Protein AF-A0A3E3DB79-F1 (afdb_monomer_lite)

Secondary structure (DSSP, 8-state):
--HHHHHHHHHH-TT--SEEEHHHHHHHH-EEEPTTPPPEEEEEE--EEEEEEEE-B-TTT-PBPBPTTSPBPEEEEEEEE--EEEEEEEEGGGEEESPPPPS------PPTTHHHHHHHHHHH-SS-EEEE---TT--EEEETTTTEEEEETT--HHHHHHHHHHHHHHHHHT-S-----S-GGG-EEEEETTEEEEEESSPPPGGGPPTT-EEEEEEEPSS-TTSEEEEES--SSSEEEEEEESS-----TTSEEE--SSSSEE-

pLDDT: mean 76.78, std 12.36, range [36.59, 91.75]

Radius of gyration: 25.89 Å; chains: 1; bounding box: 63×55×73 Å

Foldseek 3Di:
DPPQQVVQQCVVPVPFDAKDAQVCCCPPVVKHFDPPDDFRKGKDKDWDKDWDWDFDADPPPRHFDADPVRHTDTDTDIDTHTDIDIDTMDGPVRIDDDDGDDPDPQPADDDDPLVVLVVVLCVLAPAHEAEDADDPVDQWEADDVRGYIYGYPPGHSVSVSVSSVVRSVVSVVSPPDDQDDPPCVQWDWKAFQNFIKTKGQDDDDPVPGPPQKAKWWFAADPVGLLHGFKIFSDDDPSTNIMIIGSHDDPDDPVRIDTDDPVHGMGD

Sequence (267 aa):
YSVNNTMLIYMQKPDATLVAGYNKWKDQFERHVKKGEHGITIIAPTPYKKKIEEQKLDPDTKAPILDKDGKIVTEEKEIEIPMFRPVKVFDVSQTDGKPLPELASSLSGTVENYDVFMEALRRSSPVPITIEAMPDDTDGYFYIDNPRISVRFGMSEVQTVSASVHEIAHSKLHNRKKIQIANDEQYQEIELFEKPGLFSNGRIVRDNLPEGVYCYDLRGSDDDPGEPVSVEEKVQVNHAGSVLLTEPLELPETGYLMLTEEEGLNF

Structure (mmCIF, N/CA/C/O backbone):
data_AF-A0A3E3DB79-F1
#
_entry.id   AF-A0A3E3DB79-F1
#
loop_
_atom_site.group_PDB
_atom_site.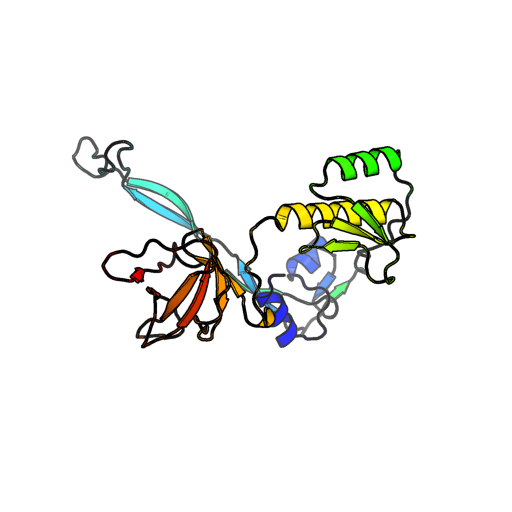id
_atom_site.type_symbol
_atom_site.label_atom_id
_atom_site.label_alt_id
_atom_site.label_comp_id
_atom_site.label_asym_id
_atom_site.label_entity_id
_atom_site.label_seq_id
_atom_site.pdbx_PDB_ins_code
_atom_site.Cartn_x
_atom_site.Cartn_y
_atom_site.Cartn_z
_atom_site.occupancy
_atom_site.B_iso_or_equiv
_atom_site.auth_seq_id
_atom_site.auth_comp_id
_atom_site.auth_asym_id
_atom_site.auth_atom_id
_atom_site.pdbx_PDB_model_num
ATOM 1 N N . TYR A 1 1 ? 3.586 5.291 -2.338 1.00 66.31 1 TYR A N 1
ATOM 2 C CA . TYR A 1 1 ? 2.487 6.051 -1.703 1.00 66.31 1 TYR A CA 1
ATOM 3 C C . TYR A 1 1 ? 1.254 5.157 -1.655 1.00 66.31 1 TYR A C 1
ATOM 5 O O . TYR A 1 1 ? 1.205 4.219 -2.439 1.00 66.31 1 TYR A O 1
ATOM 13 N N . SER A 1 2 ? 0.305 5.384 -0.738 1.00 71.06 2 SER A N 1
ATOM 14 C CA . SER A 1 2 ? -0.990 4.678 -0.759 1.00 71.06 2 SER A CA 1
ATOM 15 C C . SER A 1 2 ? -1.758 4.990 -2.049 1.00 71.06 2 SER A C 1
ATOM 17 O O . SER A 1 2 ? -1.538 6.053 -2.628 1.00 71.06 2 SER A O 1
ATOM 19 N N . VAL A 1 3 ? -2.667 4.108 -2.481 1.00 68.69 3 VAL A N 1
ATOM 20 C CA . VAL A 1 3 ? -3.461 4.276 -3.719 1.00 68.69 3 VAL A CA 1
ATOM 21 C C . VAL A 1 3 ? -4.176 5.631 -3.744 1.00 68.69 3 VAL A C 1
ATOM 23 O O . VAL A 1 3 ? -4.045 6.378 -4.712 1.00 68.69 3 VAL A O 1
ATOM 26 N N . ASN A 1 4 ? -4.811 6.014 -2.632 1.00 63.12 4 ASN A N 1
ATOM 27 C CA . ASN A 1 4 ? -5.483 7.310 -2.502 1.00 63.12 4 ASN A CA 1
ATOM 28 C C . ASN A 1 4 ? -4.515 8.487 -2.676 1.00 63.12 4 ASN A C 1
ATOM 30 O O . ASN A 1 4 ? -4.834 9.453 -3.362 1.00 63.12 4 ASN A O 1
ATOM 34 N N . ASN A 1 5 ? -3.307 8.406 -2.110 1.00 76.69 5 ASN A N 1
ATOM 35 C CA . ASN A 1 5 ? -2.302 9.451 -2.300 1.00 76.69 5 ASN A CA 1
ATOM 36 C C . ASN A 1 5 ? -1.747 9.468 -3.726 1.00 76.69 5 ASN A C 1
ATOM 38 O O . ASN A 1 5 ? -1.495 10.548 -4.249 1.00 76.69 5 ASN A O 1
ATOM 42 N N . THR A 1 6 ? -1.587 8.314 -4.373 1.00 77.44 6 THR A N 1
ATOM 43 C CA . THR A 1 6 ? -1.180 8.235 -5.783 1.00 77.44 6 THR A CA 1
ATOM 44 C C . THR A 1 6 ? -2.212 8.913 -6.684 1.00 77.44 6 THR A C 1
ATOM 46 O O . THR A 1 6 ? -1.841 9.744 -7.510 1.00 77.44 6 THR A O 1
ATOM 49 N N . MET A 1 7 ? -3.505 8.649 -6.470 1.00 72.75 7 MET A N 1
ATOM 50 C CA . MET A 1 7 ? -4.589 9.298 -7.212 1.00 72.75 7 MET A CA 1
ATOM 51 C C . MET A 1 7 ? -4.653 10.807 -6.935 1.00 72.75 7 MET A C 1
ATOM 53 O O . MET A 1 7 ? -4.721 11.605 -7.868 1.00 72.75 7 MET A O 1
ATOM 57 N N . LEU A 1 8 ? -4.548 11.226 -5.667 1.00 77.12 8 LEU A N 1
ATOM 58 C CA . LEU A 1 8 ? -4.515 12.646 -5.288 1.00 77.12 8 LEU A CA 1
ATOM 59 C C . LEU A 1 8 ? -3.335 13.393 -5.920 1.00 77.12 8 LEU A C 1
ATOM 61 O O . LEU A 1 8 ? -3.494 14.542 -6.339 1.00 77.12 8 LEU A O 1
ATOM 65 N N . ILE A 1 9 ? -2.162 12.760 -5.991 1.00 84.75 9 ILE A N 1
ATOM 66 C CA . ILE A 1 9 ? -0.986 13.314 -6.666 1.00 84.75 9 ILE A CA 1
ATOM 67 C C . ILE A 1 9 ? -1.267 13.446 -8.162 1.00 84.75 9 ILE A C 1
ATOM 69 O O . ILE A 1 9 ? -1.096 14.535 -8.706 1.00 84.75 9 ILE A O 1
ATOM 73 N N . TYR A 1 10 ? -1.756 12.382 -8.801 1.00 78.25 10 TYR A N 1
ATOM 74 C CA . TYR A 1 10 ? -2.047 12.362 -10.233 1.00 78.25 10 TYR A CA 1
ATOM 75 C C . TYR A 1 10 ? -3.063 13.438 -10.640 1.00 78.25 10 TYR A C 1
ATOM 77 O O . TYR A 1 10 ? -2.843 14.156 -11.610 1.00 78.25 10 TYR A O 1
ATOM 85 N N . MET A 1 11 ? -4.132 13.628 -9.860 1.00 77.38 11 MET A N 1
ATOM 86 C CA . MET A 1 11 ? -5.151 14.656 -10.119 1.00 77.38 11 MET A CA 1
ATOM 87 C C . MET A 1 11 ? -4.616 16.093 -10.029 1.00 77.38 11 MET A C 1
ATOM 89 O O . MET A 1 11 ? -5.146 16.984 -10.688 1.00 77.38 11 MET A O 1
ATOM 93 N N . GLN A 1 12 ? -3.599 16.341 -9.200 1.00 88.62 12 GLN A N 1
ATOM 94 C CA . GLN A 1 12 ? -3.009 17.674 -9.015 1.00 88.62 12 GLN A CA 1
ATOM 95 C C . GLN A 1 12 ? -1.816 17.927 -9.946 1.00 88.62 12 GLN A C 1
ATOM 97 O O . GLN A 1 12 ? -1.592 19.066 -10.353 1.00 88.62 12 GLN A O 1
ATOM 102 N N . LYS A 1 13 ? -1.039 16.884 -10.259 1.00 83.00 13 LYS A N 1
ATOM 103 C CA . LYS A 1 13 ? 0.160 16.937 -11.102 1.00 83.00 13 LYS A CA 1
ATOM 104 C C . LYS A 1 13 ? 0.349 15.588 -11.824 1.00 83.00 13 LYS A C 1
ATOM 106 O O . LYS A 1 13 ? 1.068 14.724 -11.318 1.00 83.00 13 LYS A O 1
ATOM 111 N N . PRO A 1 14 ? -0.277 15.396 -13.001 1.00 83.69 14 PRO A N 1
ATOM 112 C CA . PRO A 1 14 ? -0.242 14.126 -13.739 1.00 83.69 14 PRO A CA 1
ATOM 113 C C . PRO A 1 14 ? 1.162 13.686 -14.177 1.00 83.69 14 PRO A C 1
ATOM 115 O O . PRO A 1 14 ? 1.402 12.506 -14.403 1.00 83.69 14 PRO A O 1
ATOM 118 N N . ASP A 1 15 ? 2.087 14.637 -14.301 1.00 81.94 15 ASP A N 1
ATOM 119 C CA . ASP A 1 15 ? 3.490 14.454 -14.682 1.00 81.94 15 ASP A CA 1
ATOM 120 C C . ASP A 1 15 ? 4.425 14.264 -13.470 1.00 81.94 15 ASP A C 1
ATOM 122 O O . ASP A 1 15 ? 5.647 14.340 -13.606 1.00 81.94 15 ASP A O 1
ATOM 126 N N . ALA A 1 16 ? 3.888 14.091 -12.258 1.00 83.88 16 ALA A N 1
ATOM 127 C CA . ALA A 1 16 ? 4.697 13.802 -11.077 1.00 83.88 16 ALA A CA 1
ATOM 128 C C . ALA A 1 16 ? 5.366 12.421 -11.187 1.00 83.88 16 ALA A C 1
ATOM 130 O O . ALA A 1 16 ? 4.728 11.432 -11.540 1.00 83.88 16 ALA A O 1
ATOM 131 N N . THR A 1 17 ? 6.650 12.351 -10.841 1.00 81.31 17 THR A N 1
ATOM 132 C CA . THR A 1 17 ? 7.464 11.126 -10.924 1.00 81.31 17 THR A CA 1
ATOM 133 C C . THR A 1 17 ? 8.037 10.745 -9.566 1.00 81.31 17 THR A C 1
ATOM 135 O O . THR A 1 17 ? 7.901 9.605 -9.127 1.00 81.31 17 THR A O 1
ATOM 138 N N . LEU A 1 18 ? 8.637 11.702 -8.858 1.00 84.38 18 LEU A N 1
ATOM 139 C CA . LEU A 1 18 ? 9.260 11.492 -7.556 1.00 84.38 18 LEU A CA 1
ATOM 140 C C . LEU A 1 18 ? 8.821 12.606 -6.626 1.00 84.38 18 LEU A C 1
ATOM 142 O O . LEU A 1 18 ? 9.168 13.764 -6.825 1.00 84.38 18 LEU A O 1
ATOM 146 N N . VAL A 1 19 ? 8.082 12.246 -5.584 1.00 86.69 19 VAL A N 1
ATOM 147 C CA . VAL A 1 19 ? 7.446 13.210 -4.689 1.00 86.69 19 VAL A CA 1
ATOM 148 C C . VAL A 1 19 ? 8.017 13.070 -3.282 1.00 86.69 19 VAL A C 1
ATOM 150 O O . VAL A 1 19 ? 8.196 11.961 -2.778 1.00 86.69 19 VAL A O 1
ATOM 153 N N . ALA A 1 20 ? 8.311 14.198 -2.635 1.00 86.19 20 ALA A N 1
ATOM 154 C CA . ALA A 1 20 ? 8.756 14.237 -1.245 1.00 86.19 20 ALA A CA 1
ATOM 155 C C . ALA A 1 20 ? 8.354 15.544 -0.539 1.00 86.19 20 ALA A C 1
ATOM 157 O O . ALA A 1 20 ? 8.013 16.548 -1.165 1.00 86.19 20 ALA A O 1
ATOM 158 N N . GLY A 1 21 ? 8.378 15.532 0.797 1.00 87.12 21 GLY A N 1
ATOM 159 C CA . GLY A 1 21 ? 8.143 16.730 1.608 1.00 87.12 21 GLY A CA 1
ATOM 160 C C . GLY A 1 21 ? 9.283 17.747 1.490 1.00 87.12 21 GLY A C 1
ATOM 161 O O . GLY A 1 21 ? 10.425 17.381 1.220 1.00 87.12 21 GLY A O 1
ATOM 162 N N . TYR A 1 22 ? 8.985 19.022 1.752 1.00 87.38 22 TYR A N 1
ATOM 163 C CA . TYR A 1 22 ? 9.941 20.132 1.616 1.00 87.38 22 TYR A CA 1
ATOM 164 C C . TYR A 1 22 ? 11.263 19.896 2.366 1.00 87.38 22 TYR A C 1
ATOM 166 O O . TYR A 1 22 ? 12.341 19.983 1.782 1.00 87.38 22 TYR A O 1
ATOM 174 N N . ASN A 1 23 ? 11.178 19.545 3.654 1.00 86.06 23 ASN A N 1
ATOM 175 C CA . ASN A 1 23 ? 12.362 19.283 4.475 1.00 86.06 23 ASN A CA 1
ATOM 176 C C . ASN A 1 23 ? 13.130 18.059 3.974 1.00 86.06 23 ASN A C 1
ATOM 178 O O . ASN A 1 23 ? 14.349 18.061 3.980 1.00 86.06 23 ASN A O 1
ATOM 182 N N . LYS A 1 24 ? 12.439 17.041 3.449 1.00 86.50 24 LYS A N 1
ATOM 183 C CA . LYS A 1 24 ? 13.097 15.852 2.899 1.00 86.50 24 LYS A CA 1
ATOM 184 C C . LYS A 1 24 ? 13.939 16.201 1.668 1.00 86.50 24 LYS A C 1
ATOM 186 O O . LYS A 1 24 ? 15.078 15.754 1.577 1.00 86.50 24 LYS A O 1
ATOM 191 N N . TRP A 1 25 ? 13.422 17.046 0.769 1.00 89.31 25 TRP A N 1
ATOM 192 C CA . TRP A 1 25 ? 14.198 17.563 -0.363 1.00 89.31 25 TRP A CA 1
ATOM 193 C C . TRP A 1 25 ? 15.455 18.304 0.089 1.00 89.31 25 TRP A C 1
ATOM 195 O O . TRP A 1 25 ? 16.538 18.041 -0.433 1.00 89.31 25 TRP A O 1
ATOM 205 N N . LYS A 1 26 ? 15.320 19.166 1.100 1.00 87.00 26 LYS A N 1
ATOM 206 C CA . LYS A 1 26 ? 16.422 19.972 1.629 1.00 87.00 26 LYS A CA 1
ATOM 207 C C . LYS A 1 26 ? 17.468 19.140 2.372 1.00 87.00 26 LYS A C 1
ATOM 209 O O . LYS A 1 26 ? 18.653 19.259 2.081 1.00 87.00 26 LYS A O 1
ATOM 214 N N . ASP A 1 27 ? 17.027 18.322 3.320 1.00 87.94 27 ASP A N 1
ATOM 215 C CA . ASP A 1 27 ? 17.887 17.691 4.321 1.00 87.94 27 ASP A CA 1
ATOM 216 C C . ASP A 1 27 ? 18.506 16.381 3.818 1.00 87.94 27 ASP A C 1
ATOM 218 O O . ASP A 1 27 ? 19.628 16.058 4.194 1.00 87.94 27 ASP A O 1
ATOM 222 N N . GLN A 1 28 ? 17.797 15.621 2.971 1.00 83.25 28 GLN A N 1
ATOM 223 C CA . GLN A 1 28 ? 18.267 14.310 2.493 1.00 83.25 28 GLN A CA 1
ATOM 224 C C . GLN A 1 28 ? 18.83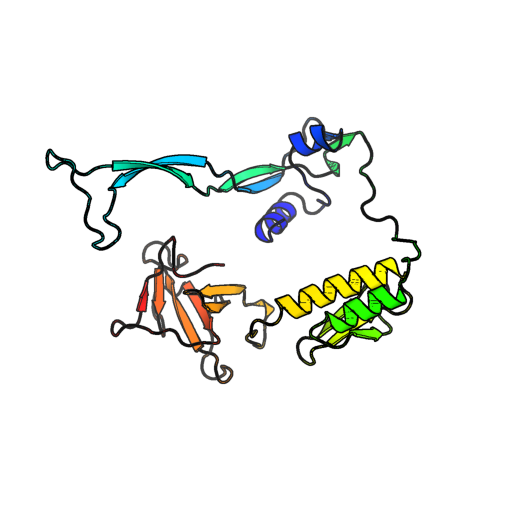5 14.344 1.076 1.00 83.25 28 GLN A C 1
ATOM 226 O O . GLN A 1 28 ? 19.733 13.568 0.765 1.00 83.25 28 GLN A O 1
ATOM 231 N N . PHE A 1 29 ? 18.310 15.214 0.212 1.00 83.38 29 PHE A N 1
ATOM 232 C CA . PHE A 1 29 ? 18.688 15.243 -1.203 1.00 83.38 29 PHE A CA 1
ATOM 233 C C . PHE A 1 29 ? 19.467 16.500 -1.595 1.00 83.38 29 PHE A C 1
ATOM 235 O O . PHE A 1 29 ? 19.878 16.617 -2.746 1.00 83.38 29 PHE A O 1
ATOM 242 N N . GLU A 1 30 ? 19.679 17.437 -0.662 1.00 87.00 30 GLU A N 1
ATOM 243 C CA . GLU A 1 30 ? 20.330 18.729 -0.920 1.00 87.00 30 GLU A CA 1
ATOM 244 C C . GLU A 1 30 ? 19.699 19.481 -2.113 1.00 87.00 30 GLU A C 1
ATOM 246 O O . GLU A 1 30 ? 20.375 20.144 -2.907 1.00 87.00 30 GLU A O 1
ATOM 251 N N . ARG A 1 31 ? 18.374 19.359 -2.254 1.00 89.75 31 ARG A N 1
ATOM 252 C CA . ARG A 1 31 ? 17.559 20.045 -3.262 1.00 89.75 31 ARG A CA 1
ATOM 253 C C . ARG A 1 31 ? 16.629 21.043 -2.588 1.00 89.75 31 ARG A C 1
ATOM 255 O O . ARG A 1 31 ? 16.168 20.843 -1.469 1.00 89.75 31 ARG A O 1
ATOM 262 N N . HIS A 1 32 ? 16.320 22.126 -3.278 1.00 90.50 32 HIS A N 1
ATOM 263 C CA . HIS A 1 32 ? 15.395 23.147 -2.805 1.00 90.50 32 HIS A CA 1
ATOM 264 C C . HIS A 1 32 ? 14.218 23.266 -3.765 1.00 90.50 32 HIS A C 1
ATOM 266 O O . HIS A 1 32 ? 14.377 23.172 -4.979 1.00 90.50 32 HIS A O 1
ATOM 272 N N . VAL A 1 33 ? 13.021 23.468 -3.220 1.00 90.06 33 VAL A N 1
ATOM 273 C CA . VAL A 1 33 ? 11.835 23.743 -4.036 1.00 90.06 33 VAL A CA 1
ATOM 274 C C . VAL A 1 33 ? 11.988 25.126 -4.669 1.00 90.06 33 VAL A C 1
ATOM 276 O O . VAL A 1 33 ? 12.364 26.087 -3.990 1.00 90.06 33 VAL A O 1
ATOM 279 N N . LYS A 1 34 ? 11.710 25.234 -5.970 1.00 90.62 34 LYS A N 1
ATOM 280 C CA . LYS A 1 34 ? 11.807 26.495 -6.711 1.00 90.62 34 LYS A CA 1
ATOM 281 C C . LYS A 1 34 ? 10.780 27.500 -6.181 1.00 90.62 34 LYS A C 1
ATOM 283 O O . LYS A 1 34 ? 9.663 27.159 -5.790 1.00 90.62 34 LYS A O 1
ATOM 288 N N . LYS A 1 35 ? 11.158 28.778 -6.161 1.00 87.12 35 LYS A N 1
ATOM 289 C CA . LYS A 1 35 ? 10.284 29.849 -5.670 1.00 87.12 35 LYS A CA 1
ATOM 290 C C . LYS A 1 35 ? 9.069 30.003 -6.594 1.00 87.12 35 LYS A C 1
ATOM 292 O O . LYS A 1 35 ? 9.242 30.280 -7.773 1.00 87.12 35 LYS A O 1
ATOM 297 N N . GLY A 1 36 ? 7.864 29.895 -6.033 1.00 86.38 36 GLY A N 1
ATOM 298 C CA . GLY A 1 36 ? 6.598 30.027 -6.768 1.00 86.38 36 GLY A CA 1
ATOM 299 C C . GLY A 1 36 ? 5.916 28.700 -7.115 1.00 86.38 36 GLY A C 1
ATOM 300 O O . GLY A 1 36 ? 4.801 28.722 -7.620 1.00 86.38 36 GLY A O 1
ATOM 301 N N . GLU A 1 37 ? 6.542 27.562 -6.810 1.00 88.06 37 GLU A N 1
ATOM 302 C CA . GLU A 1 37 ? 5.953 26.241 -7.039 1.00 88.06 37 GLU A CA 1
ATOM 303 C C . GLU A 1 37 ? 4.802 25.934 -6.075 1.00 88.06 37 GLU A C 1
ATOM 305 O O . GLU A 1 37 ? 4.872 26.203 -4.870 1.00 88.06 37 GLU A O 1
ATOM 310 N N . HIS A 1 38 ? 3.748 25.313 -6.603 1.00 86.50 38 HIS A N 1
ATOM 311 C CA . HIS A 1 38 ? 2.595 24.891 -5.818 1.00 86.50 38 HIS A CA 1
ATOM 312 C C . HIS A 1 38 ? 2.786 23.465 -5.294 1.00 86.50 38 HIS A C 1
ATOM 314 O O . HIS A 1 38 ? 3.053 22.538 -6.054 1.00 86.50 38 HIS A O 1
ATOM 320 N N . GLY A 1 39 ? 2.633 23.289 -3.980 1.00 87.38 39 GLY A N 1
ATOM 321 C CA . GLY A 1 39 ? 2.722 21.975 -3.347 1.00 87.38 39 GLY A CA 1
ATOM 322 C C . GLY A 1 39 ? 1.484 21.116 -3.612 1.00 87.38 39 GLY A C 1
ATOM 323 O O . GLY A 1 39 ? 0.348 21.590 -3.496 1.00 87.38 39 GLY A O 1
ATOM 324 N N . ILE A 1 40 ? 1.723 19.836 -3.871 1.00 90.19 40 ILE A N 1
ATOM 325 C CA . ILE A 1 40 ? 0.728 18.779 -4.041 1.00 90.19 40 ILE A CA 1
ATOM 326 C C . ILE A 1 40 ? 0.223 18.364 -2.657 1.00 90.19 40 ILE A C 1
ATOM 328 O O . ILE A 1 40 ? 1.016 18.130 -1.742 1.00 90.19 40 ILE A O 1
ATOM 332 N N . THR A 1 41 ? -1.091 18.309 -2.468 1.00 89.75 41 THR A N 1
ATOM 333 C CA . THR A 1 41 ? -1.695 17.872 -1.203 1.00 89.75 41 THR A CA 1
ATOM 334 C C . THR A 1 41 ? -1.786 16.353 -1.158 1.00 89.75 41 THR A C 1
ATOM 336 O O . THR A 1 41 ? -2.374 15.757 -2.057 1.00 89.75 41 THR A O 1
ATOM 339 N N . ILE A 1 42 ? -1.270 15.744 -0.094 1.00 87.81 42 ILE A N 1
ATOM 340 C CA . ILE A 1 42 ? -1.469 14.325 0.231 1.00 87.81 42 ILE A CA 1
ATOM 341 C C . ILE A 1 42 ? -2.024 14.188 1.646 1.00 87.81 42 ILE A C 1
ATOM 343 O O . ILE A 1 42 ? -1.879 15.097 2.462 1.00 87.81 42 ILE A O 1
ATOM 347 N N . ILE A 1 43 ? -2.616 13.044 1.961 1.00 84.00 43 ILE A N 1
ATOM 348 C CA . ILE A 1 43 ? -3.068 12.706 3.310 1.00 84.00 43 ILE A CA 1
ATOM 349 C C . ILE A 1 43 ? -1.943 11.938 4.006 1.00 84.00 43 ILE A C 1
ATOM 351 O O . ILE A 1 43 ? -1.497 10.903 3.507 1.00 84.00 43 ILE A O 1
ATOM 355 N N . ALA A 1 44 ? -1.464 12.438 5.145 1.00 82.62 44 ALA A N 1
ATOM 356 C CA . ALA A 1 44 ? -0.387 11.798 5.897 1.00 82.62 44 ALA A CA 1
ATOM 357 C C . ALA A 1 44 ? -0.762 11.572 7.369 1.00 82.62 44 ALA A C 1
ATOM 359 O O . ALA A 1 44 ? -1.415 12.434 7.972 1.00 82.62 44 ALA A O 1
ATOM 360 N N . PRO A 1 45 ? -0.321 10.448 7.966 1.00 79.50 45 PRO A N 1
ATOM 361 C CA . PRO A 1 45 ? -0.485 10.209 9.389 1.00 79.50 45 PRO A CA 1
ATOM 362 C C . PRO A 1 45 ? 0.360 11.213 10.181 1.00 79.50 45 PRO A C 1
ATOM 364 O O . PRO A 1 45 ? 1.564 11.356 9.984 1.00 79.50 45 PRO A O 1
ATOM 367 N N . THR A 1 46 ? -0.300 11.925 11.080 1.00 81.75 46 THR A N 1
ATOM 368 C CA . THR A 1 46 ? 0.266 12.834 12.080 1.00 81.75 46 THR A CA 1
ATOM 369 C C . THR A 1 46 ? -0.332 12.473 13.442 1.00 81.75 46 THR A C 1
ATOM 371 O O . THR A 1 46 ? -1.140 13.237 13.973 1.00 81.75 46 THR A O 1
ATOM 374 N N . PRO A 1 47 ? 0.013 11.289 13.992 1.00 78.06 47 PRO A N 1
ATOM 375 C CA . PRO A 1 47 ? -0.485 10.870 15.295 1.00 78.06 47 PRO A CA 1
ATOM 376 C C . PRO A 1 47 ? -0.078 11.885 16.365 1.00 78.06 47 PRO A C 1
ATOM 378 O O . PRO A 1 47 ? 0.998 12.489 16.293 1.00 78.06 47 PRO A O 1
ATOM 381 N N . TYR A 1 48 ? -0.946 12.089 17.351 1.00 80.00 48 TYR A N 1
ATOM 382 C CA . TYR A 1 48 ? -0.666 12.972 18.479 1.00 80.00 48 TYR A CA 1
ATOM 383 C C . TYR A 1 48 ? -0.869 12.233 19.797 1.00 80.00 48 TYR A C 1
ATOM 385 O O . TYR A 1 48 ? -1.715 11.348 19.914 1.00 80.00 48 TYR A O 1
ATOM 393 N N . LYS A 1 49 ? -0.074 12.605 20.800 1.00 84.06 49 LYS A N 1
ATOM 394 C CA . LYS A 1 49 ? -0.142 12.005 22.131 1.00 84.06 49 LYS A CA 1
ATOM 395 C C . LYS A 1 49 ? -1.229 12.684 22.951 1.00 84.06 49 LYS A C 1
ATOM 397 O O . LYS A 1 49 ? -1.266 13.916 23.024 1.00 84.06 49 LYS A O 1
ATOM 402 N N . LYS A 1 50 ? -2.098 11.895 23.576 1.00 80.38 50 LYS A N 1
ATOM 403 C CA . LYS A 1 50 ? -3.124 12.373 24.504 1.00 80.38 50 LYS A CA 1
ATOM 404 C C . LYS A 1 50 ? -3.024 11.591 25.805 1.00 80.38 50 LYS A C 1
ATOM 406 O O . LYS A 1 50 ? -2.985 10.366 25.802 1.00 80.38 50 LYS A O 1
ATOM 411 N N . LYS A 1 51 ? -2.995 12.316 26.921 1.00 79.56 51 LYS A N 1
ATOM 412 C CA . LYS A 1 51 ? -3.142 11.727 28.251 1.00 79.56 51 LYS A CA 1
ATOM 413 C C . LYS A 1 51 ? -4.621 11.486 28.521 1.00 79.56 51 LYS A C 1
ATOM 415 O O . LYS A 1 51 ? -5.415 12.418 28.382 1.00 79.56 51 LYS A O 1
ATOM 420 N N . ILE A 1 52 ? -4.976 10.259 28.874 1.00 74.06 52 ILE A N 1
ATOM 421 C CA . ILE A 1 52 ? -6.334 9.881 29.261 1.00 74.06 52 ILE A CA 1
ATOM 422 C C . ILE A 1 52 ? -6.273 9.282 30.659 1.00 74.06 52 ILE A C 1
ATOM 424 O O . ILE A 1 52 ? -5.369 8.511 30.973 1.00 74.06 52 ILE A O 1
ATOM 428 N N . GLU A 1 53 ? -7.222 9.675 31.497 1.00 74.62 53 GLU A N 1
ATOM 429 C CA . GLU A 1 53 ? -7.436 9.067 32.802 1.00 74.62 53 GLU A CA 1
ATOM 430 C C . GLU A 1 53 ? -8.378 7.871 32.622 1.00 74.62 53 GLU A C 1
ATOM 432 O O . GLU A 1 53 ? -9.570 8.052 32.369 1.00 74.62 53 GLU A O 1
ATOM 437 N N . GLU A 1 54 ? -7.851 6.651 32.723 1.00 68.56 54 GLU A N 1
ATOM 438 C CA . GLU A 1 54 ? -8.671 5.434 32.758 1.00 68.56 54 GLU A CA 1
ATOM 439 C C . GLU A 1 54 ? -8.880 4.983 34.202 1.00 68.56 54 GLU A C 1
ATOM 441 O O . GLU A 1 54 ? -7.982 5.065 35.040 1.00 68.56 54 GLU A O 1
ATOM 446 N N . GLN A 1 55 ? -10.080 4.491 34.508 1.00 70.38 55 GLN A N 1
ATOM 447 C CA . GLN A 1 55 ? -10.345 3.869 35.801 1.00 70.38 55 GLN A CA 1
ATOM 448 C C . GLN A 1 55 ? -9.571 2.554 35.870 1.00 70.38 55 GLN A C 1
ATOM 450 O O . GLN A 1 55 ? -9.714 1.700 34.995 1.00 70.38 55 GLN A O 1
ATOM 455 N N . LYS A 1 56 ? -8.757 2.373 36.909 1.00 63.66 56 LYS A N 1
ATOM 456 C CA . LYS A 1 56 ? -8.009 1.134 37.112 1.00 63.66 56 LYS A CA 1
ATOM 457 C C . LYS A 1 56 ? -9.012 0.020 37.414 1.00 63.66 56 LYS A C 1
ATOM 459 O O . LYS A 1 56 ? -9.652 0.047 38.462 1.00 63.66 56 LYS A O 1
ATOM 464 N N . LEU A 1 57 ? -9.191 -0.922 36.492 1.00 62.22 57 LEU A N 1
ATOM 465 C CA . LEU A 1 57 ? -10.078 -2.073 36.678 1.00 62.22 57 LEU A CA 1
ATOM 466 C C . LEU A 1 57 ? -9.299 -3.248 37.279 1.00 62.22 57 LEU A C 1
ATOM 468 O O . LEU A 1 57 ? -8.136 -3.474 36.944 1.00 62.22 57 LEU A O 1
ATOM 472 N N . ASP A 1 58 ? -9.944 -3.995 38.168 1.00 60.97 58 ASP A N 1
ATOM 473 C CA . ASP A 1 58 ? -9.399 -5.224 38.738 1.00 60.97 58 ASP A CA 1
ATOM 474 C C . ASP A 1 58 ? -9.283 -6.308 37.638 1.00 60.97 58 ASP A C 1
ATOM 476 O O . ASP A 1 58 ? -10.274 -6.549 36.933 1.00 60.97 58 ASP A O 1
ATOM 480 N N . PRO A 1 59 ? -8.109 -6.952 37.460 1.00 58.44 59 PRO A N 1
ATOM 481 C CA . PRO A 1 59 ? -7.862 -7.919 36.386 1.00 58.44 59 PRO A CA 1
ATOM 482 C C . PRO A 1 59 ? -8.844 -9.094 36.343 1.00 58.44 59 PRO A C 1
ATOM 484 O O . PRO A 1 59 ? -9.116 -9.610 35.260 1.00 58.44 59 PRO A O 1
ATOM 487 N N . ASP A 1 60 ? -9.385 -9.505 37.493 1.00 56.72 60 ASP A N 1
ATOM 488 C CA . ASP A 1 60 ? -10.229 -10.699 37.602 1.00 56.72 60 ASP A CA 1
ATOM 489 C C . ASP A 1 60 ? -11.727 -10.378 37.531 1.00 56.72 60 ASP A C 1
ATOM 491 O O . ASP A 1 60 ? -12.529 -11.200 37.087 1.00 56.72 60 ASP A O 1
ATOM 495 N N . THR A 1 61 ? -12.132 -9.179 37.956 1.00 62.56 61 THR A N 1
ATOM 496 C CA . THR A 1 61 ? -13.558 -8.828 38.106 1.00 62.56 61 THR A CA 1
ATOM 497 C C . THR A 1 61 ? -14.026 -7.706 37.187 1.00 62.56 61 THR A C 1
ATOM 499 O O . THR A 1 61 ? -15.230 -7.459 37.108 1.00 62.56 61 THR A O 1
ATOM 502 N N . LYS A 1 62 ? -13.105 -7.027 36.483 1.00 57.91 62 LYS A N 1
ATOM 503 C CA . LYS A 1 62 ? -13.372 -5.824 35.670 1.00 57.91 62 LYS A CA 1
ATOM 504 C C . LYS A 1 62 ? -14.112 -4.717 36.441 1.00 57.91 62 LYS A C 1
ATOM 506 O O . LYS A 1 62 ? -14.712 -3.837 35.829 1.00 57.91 62 LYS A O 1
ATOM 511 N N . ALA A 1 63 ? -14.086 -4.750 37.774 1.00 61.38 63 ALA A N 1
ATOM 512 C CA . ALA A 1 63 ? -14.683 -3.729 38.623 1.00 61.38 63 ALA A CA 1
ATOM 513 C C . ALA A 1 63 ? -13.672 -2.592 38.871 1.00 61.38 63 ALA A C 1
ATOM 515 O O . ALA A 1 63 ? -12.473 -2.867 38.959 1.00 61.38 63 ALA A O 1
ATOM 516 N N . PRO A 1 64 ? -14.111 -1.326 39.003 1.00 64.75 64 PRO A N 1
ATOM 517 C CA . PRO A 1 64 ? -13.221 -0.218 39.340 1.00 64.75 64 PRO A CA 1
ATOM 518 C C . PRO A 1 64 ? -12.547 -0.453 40.695 1.00 64.75 64 PRO A C 1
ATOM 520 O O . PRO A 1 64 ? -13.227 -0.663 41.702 1.00 64.75 64 PRO A O 1
ATOM 523 N N . ILE A 1 65 ? -11.216 -0.401 40.733 1.00 63.12 65 ILE A N 1
ATOM 524 C CA . ILE A 1 65 ? -10.445 -0.475 41.973 1.00 63.12 65 ILE A CA 1
ATOM 525 C C . ILE A 1 65 ? -10.689 0.820 42.749 1.00 63.12 65 ILE A C 1
ATOM 527 O O . ILE A 1 65 ? -10.413 1.927 42.277 1.00 63.12 65 ILE A O 1
ATOM 531 N N . LEU A 1 66 ? -11.233 0.667 43.952 1.00 65.69 66 LEU A N 1
ATOM 532 C CA . LEU A 1 66 ? -11.485 1.755 44.889 1.00 65.69 66 LEU A CA 1
ATOM 533 C C . LEU A 1 66 ? -10.263 1.926 45.804 1.00 65.69 66 LEU A C 1
ATOM 535 O O . LEU A 1 66 ? -9.736 0.946 46.331 1.00 65.69 66 LEU A O 1
ATOM 539 N N . ASP A 1 67 ? -9.821 3.165 46.012 1.00 63.50 67 ASP A N 1
ATOM 540 C CA . ASP A 1 67 ? -8.830 3.509 47.039 1.00 63.50 67 ASP A CA 1
ATOM 541 C C . ASP A 1 67 ? -9.435 3.326 48.448 1.00 63.50 67 ASP A C 1
ATOM 543 O O . ASP A 1 67 ? -10.645 3.151 48.613 1.00 63.50 67 ASP A O 1
ATOM 547 N N . LYS A 1 68 ? -8.610 3.418 49.493 1.00 59.19 68 LYS A N 1
ATOM 548 C CA . LYS A 1 68 ? -8.982 3.284 50.913 1.00 59.19 68 LYS A CA 1
ATOM 549 C C . LYS A 1 68 ? -10.099 4.235 51.367 1.00 59.19 68 LYS A C 1
ATOM 551 O O . LYS A 1 68 ? -10.749 3.953 52.368 1.00 59.19 68 LYS A O 1
ATOM 556 N N . ASP A 1 69 ? -10.344 5.308 50.618 1.00 62.19 69 ASP A N 1
ATOM 557 C CA . ASP A 1 69 ? -11.410 6.293 50.838 1.00 62.19 69 ASP A CA 1
ATOM 558 C C . ASP A 1 69 ? -12.660 6.074 49.954 1.00 62.19 69 ASP A C 1
ATOM 560 O O . ASP A 1 69 ? -13.550 6.925 49.906 1.00 62.19 69 ASP A O 1
ATOM 564 N N . GLY A 1 70 ? -12.752 4.954 49.227 1.00 59.09 70 GLY A N 1
ATOM 565 C CA . GLY A 1 70 ? -13.912 4.619 48.390 1.00 59.09 70 GLY A CA 1
ATOM 566 C C . GLY A 1 70 ? -14.029 5.444 47.104 1.00 59.09 70 GLY A C 1
ATOM 567 O O . GLY A 1 70 ? -15.101 5.492 46.503 1.00 59.09 70 GLY A O 1
ATOM 568 N N . LYS A 1 71 ? -12.948 6.105 46.673 1.00 60.66 71 LYS A N 1
ATOM 569 C CA . LYS A 1 71 ? -12.866 6.793 45.375 1.00 60.66 71 LYS A CA 1
ATOM 570 C C . LYS A 1 71 ? -12.198 5.901 44.338 1.00 60.66 71 LYS A C 1
ATOM 572 O O . LYS A 1 71 ? -11.263 5.176 44.656 1.00 60.66 71 LYS A O 1
ATOM 577 N N . ILE A 1 72 ? -12.673 5.979 43.101 1.00 62.94 72 ILE A N 1
ATOM 578 C CA . ILE A 1 72 ? -12.124 5.224 41.973 1.00 62.94 72 ILE A CA 1
ATOM 579 C C . ILE A 1 72 ? -10.688 5.698 41.711 1.00 62.94 72 ILE A C 1
ATOM 581 O O . ILE A 1 72 ? -10.460 6.898 41.556 1.00 62.94 72 ILE A O 1
ATOM 585 N N . VAL A 1 73 ? -9.733 4.767 41.673 1.00 66.25 73 VAL A N 1
ATOM 586 C CA . VAL A 1 73 ? -8.341 5.058 41.309 1.00 66.25 73 VAL A CA 1
ATOM 587 C C . VAL A 1 73 ? -8.265 5.223 39.792 1.00 66.25 73 VAL A C 1
ATOM 589 O O . VAL A 1 73 ? -8.545 4.278 39.055 1.00 66.25 73 VAL A O 1
ATOM 592 N N . THR A 1 74 ? -7.893 6.410 39.319 1.00 65.56 74 THR A N 1
ATOM 593 C CA . THR A 1 74 ? -7.597 6.665 37.903 1.00 65.56 74 THR A CA 1
ATOM 594 C C . THR A 1 74 ? -6.097 6.541 37.633 1.00 65.56 74 THR A C 1
ATOM 596 O O . THR A 1 74 ? -5.267 6.945 38.447 1.00 65.56 74 THR A O 1
ATOM 599 N N . GLU A 1 75 ? -5.735 5.945 36.499 1.00 71.94 75 GLU A N 1
ATOM 600 C CA . GLU A 1 75 ? -4.361 5.830 36.004 1.00 71.94 75 GLU A CA 1
ATOM 601 C C . GLU A 1 75 ? -4.208 6.707 34.752 1.00 71.94 75 GLU A C 1
ATOM 603 O O . GLU A 1 75 ? -4.980 6.586 33.800 1.00 71.94 75 GLU A O 1
ATOM 608 N N . GLU A 1 76 ? -3.233 7.624 34.758 1.00 70.62 76 GLU A N 1
ATOM 609 C CA . GLU A 1 76 ? -2.892 8.419 33.573 1.00 70.62 76 GLU A CA 1
ATOM 610 C C . GLU A 1 76 ? -2.165 7.526 32.560 1.00 70.62 76 GLU A C 1
ATOM 612 O O . GLU A 1 76 ? -1.009 7.149 32.767 1.00 70.62 76 GLU A O 1
ATOM 617 N N . LYS A 1 77 ? -2.816 7.231 31.434 1.00 74.50 77 LYS A N 1
ATOM 618 C CA . LYS A 1 77 ? -2.209 6.532 30.300 1.00 74.50 77 LYS A CA 1
ATOM 619 C C . LYS A 1 77 ? -1.997 7.512 29.152 1.00 74.50 77 LYS A C 1
ATOM 621 O O . LYS A 1 77 ? -2.911 8.218 28.727 1.00 74.50 77 LYS A O 1
ATOM 626 N N . GLU A 1 78 ? -0.771 7.577 28.649 1.00 76.56 78 GLU A N 1
ATOM 627 C CA . GLU A 1 78 ? -0.459 8.309 27.423 1.00 76.56 78 GLU A CA 1
ATOM 628 C C . GLU A 1 78 ? -0.775 7.397 26.235 1.00 76.56 78 GLU A C 1
ATOM 630 O O . GLU A 1 78 ? -0.113 6.375 26.047 1.00 76.56 78 GLU A O 1
ATOM 635 N N . ILE A 1 79 ? -1.806 7.736 25.459 1.00 75.44 79 ILE A N 1
ATOM 636 C CA . ILE A 1 79 ? -2.138 7.020 24.225 1.00 75.44 79 ILE A CA 1
ATOM 637 C C . ILE A 1 79 ? -1.757 7.857 23.002 1.00 75.44 79 ILE A C 1
ATOM 639 O O . ILE A 1 79 ? -1.846 9.089 23.010 1.00 75.44 79 ILE A O 1
ATOM 643 N N . GLU A 1 80 ? -1.325 7.186 21.937 1.00 76.44 80 GLU A N 1
ATOM 644 C CA . GLU A 1 80 ? -1.122 7.800 20.626 1.00 76.44 80 GLU A CA 1
ATOM 645 C C . GLU A 1 80 ? -2.407 7.673 19.817 1.00 76.44 80 GLU A C 1
ATOM 647 O O . GLU A 1 80 ? -2.821 6.573 19.463 1.00 76.44 80 GLU A O 1
ATOM 652 N N . ILE A 1 81 ? -3.048 8.807 19.537 1.00 77.44 81 ILE A N 1
ATOM 653 C CA . ILE A 1 81 ? -4.267 8.839 18.734 1.00 77.44 81 ILE A CA 1
ATOM 654 C C . ILE A 1 81 ? -3.862 8.963 17.262 1.00 77.44 81 ILE A C 1
ATOM 656 O O . ILE A 1 81 ? -3.207 9.954 16.899 1.00 77.44 81 ILE A O 1
ATOM 660 N N . PRO A 1 82 ? -4.235 7.997 16.402 1.00 75.19 82 PRO A N 1
ATOM 661 C CA . PRO A 1 82 ? -3.997 8.096 14.973 1.00 75.19 82 PRO A CA 1
ATOM 662 C C . PRO A 1 82 ? -4.805 9.268 14.409 1.00 75.19 82 PRO A C 1
ATOM 664 O O . PRO A 1 82 ? -6.012 9.376 14.593 1.00 75.19 82 PRO A O 1
ATOM 667 N N . MET A 1 83 ? -4.126 10.186 13.727 1.00 78.56 83 MET A N 1
ATOM 668 C CA . MET A 1 83 ? -4.759 11.321 13.062 1.00 78.56 83 MET A CA 1
ATOM 669 C C . MET A 1 83 ? -4.138 11.478 11.687 1.00 78.56 83 MET A C 1
ATOM 671 O O . MET A 1 83 ? -2.923 11.375 11.541 1.00 78.56 83 MET A O 1
ATOM 675 N N . PHE A 1 84 ? -4.955 11.764 10.682 1.00 81.75 84 PHE A N 1
ATOM 676 C CA . PHE A 1 84 ? -4.488 12.055 9.334 1.00 81.75 84 PHE A CA 1
ATOM 677 C C . PHE A 1 84 ? -4.752 13.518 9.010 1.00 81.75 84 PHE A C 1
ATOM 679 O O . PHE A 1 84 ? -5.803 14.064 9.346 1.00 81.75 84 PHE A O 1
ATOM 686 N N . ARG A 1 85 ? -3.785 14.179 8.375 1.00 84.56 85 ARG A N 1
ATOM 687 C CA . ARG A 1 85 ? -3.920 15.578 7.962 1.00 84.56 85 ARG A CA 1
ATOM 688 C C . ARG A 1 85 ? -3.455 15.770 6.522 1.00 84.56 85 ARG A C 1
ATOM 690 O O . ARG A 1 85 ? -2.540 15.068 6.079 1.00 84.56 85 ARG A O 1
ATOM 697 N N . PRO A 1 86 ? -4.047 16.732 5.795 1.00 87.19 86 PRO A N 1
ATOM 698 C CA . PRO A 1 86 ? -3.537 17.142 4.500 1.00 87.19 86 PRO A CA 1
ATOM 699 C C . PRO A 1 86 ? -2.176 17.827 4.679 1.00 87.19 86 PRO A C 1
ATOM 701 O O . PRO A 1 86 ? -2.058 18.836 5.377 1.00 87.19 86 PRO A O 1
ATOM 704 N N . VAL A 1 87 ? -1.142 17.288 4.040 1.00 88.94 87 VAL A N 1
ATOM 705 C CA . VAL A 1 87 ? 0.219 17.838 4.033 1.00 88.94 87 VAL A CA 1
ATOM 706 C C . VAL A 1 87 ? 0.671 18.140 2.609 1.00 88.94 87 VAL A C 1
ATOM 708 O O . VAL A 1 87 ? 0.155 17.583 1.640 1.00 88.94 87 VAL A O 1
ATOM 711 N N . LYS A 1 88 ? 1.643 19.046 2.478 1.00 90.38 88 LYS A N 1
ATOM 712 C CA . LYS A 1 88 ? 2.185 19.471 1.185 1.00 90.38 88 LYS A CA 1
ATOM 713 C C . LYS A 1 88 ? 3.480 18.741 0.850 1.00 90.38 88 LYS A C 1
ATOM 715 O O . LYS A 1 88 ? 4.421 18.720 1.645 1.00 90.38 88 LYS A O 1
ATOM 720 N N . VAL A 1 89 ? 3.528 18.200 -0.358 1.00 91.00 89 VAL A N 1
ATOM 721 C CA . VAL A 1 89 ? 4.699 17.562 -0.964 1.00 91.00 89 VAL A CA 1
ATOM 722 C C . VAL A 1 89 ? 4.983 18.172 -2.334 1.00 91.00 89 VAL A C 1
ATOM 724 O O . VAL A 1 89 ? 4.143 18.866 -2.902 1.00 91.00 89 VAL A O 1
ATOM 727 N N . PHE A 1 90 ? 6.189 17.955 -2.841 1.00 91.31 90 PHE A N 1
ATOM 728 C CA . PHE A 1 90 ? 6.681 18.546 -4.082 1.00 91.31 90 PHE A CA 1
ATOM 729 C C . PHE A 1 90 ? 7.296 17.460 -4.950 1.00 91.31 90 PHE A C 1
ATOM 731 O O . PHE A 1 90 ? 7.974 16.569 -4.427 1.00 91.31 90 PHE A O 1
ATOM 738 N N . ASP A 1 91 ? 7.061 17.542 -6.253 1.00 91.56 91 ASP A N 1
ATOM 739 C CA . ASP A 1 91 ? 7.698 16.671 -7.235 1.00 91.56 91 ASP A CA 1
ATOM 740 C C . ASP A 1 91 ? 9.144 17.105 -7.518 1.00 91.56 91 ASP A C 1
ATOM 742 O O . ASP A 1 91 ? 9.503 18.276 -7.370 1.00 91.56 91 ASP A O 1
ATOM 746 N N . VAL A 1 92 ? 9.980 16.172 -7.968 1.00 88.94 92 VAL A N 1
ATOM 747 C CA . VAL A 1 92 ? 11.377 16.427 -8.331 1.00 88.94 92 VAL A CA 1
ATOM 748 C C . VAL A 1 92 ? 11.508 17.538 -9.371 1.00 88.94 92 VAL A C 1
ATOM 750 O O . VAL A 1 92 ? 12.421 18.358 -9.246 1.00 88.94 92 VAL A O 1
ATOM 753 N N . SER A 1 93 ? 10.589 17.643 -10.342 1.00 88.56 93 SER A N 1
ATOM 754 C CA . SER A 1 93 ? 10.647 18.685 -11.380 1.00 88.56 93 SER A CA 1
ATOM 755 C C . SER A 1 93 ? 10.489 20.104 -10.809 1.00 88.56 93 SER A C 1
ATOM 757 O O . SER A 1 93 ? 11.016 21.076 -11.367 1.00 88.56 93 SER A O 1
ATOM 759 N N . GLN A 1 94 ? 9.852 20.211 -9.639 1.00 86.62 94 GLN A N 1
ATOM 760 C CA . GLN A 1 94 ? 9.630 21.447 -8.883 1.00 86.62 94 GLN A CA 1
ATOM 761 C C . GLN A 1 94 ? 10.821 21.818 -7.988 1.00 86.62 94 GLN A C 1
ATOM 763 O O . GLN A 1 94 ? 10.796 22.836 -7.295 1.00 86.62 94 GLN A O 1
ATOM 768 N N . THR A 1 95 ? 11.879 21.006 -7.982 1.00 90.12 95 THR A N 1
ATOM 769 C CA . THR A 1 95 ? 13.077 21.229 -7.168 1.00 90.12 95 THR A CA 1
ATOM 770 C C . THR A 1 95 ? 14.303 21.481 -8.031 1.00 90.12 95 THR A C 1
ATOM 772 O O . THR A 1 95 ? 14.394 21.005 -9.163 1.00 90.12 95 THR A O 1
ATOM 775 N N . ASP A 1 96 ? 15.269 22.207 -7.486 1.00 87.88 96 ASP A N 1
ATOM 776 C CA . ASP A 1 96 ? 16.591 22.408 -8.069 1.00 87.88 96 ASP A CA 1
ATOM 777 C C . ASP A 1 96 ? 17.685 22.012 -7.064 1.00 87.88 96 ASP A C 1
ATOM 779 O O . ASP A 1 96 ? 17.479 22.064 -5.849 1.00 87.88 96 ASP A O 1
ATOM 783 N N . GLY A 1 97 ? 18.836 21.559 -7.549 1.00 86.12 97 GLY A N 1
ATOM 784 C CA . GLY A 1 97 ? 19.936 21.067 -6.715 1.00 86.12 97 GLY A CA 1
ATOM 785 C C . GLY A 1 97 ? 20.621 19.827 -7.281 1.00 86.12 97 GLY A C 1
ATOM 786 O O . GLY A 1 97 ? 20.531 19.539 -8.478 1.00 86.12 97 GLY A O 1
ATOM 787 N N . LYS A 1 98 ? 21.314 19.083 -6.411 1.00 80.44 98 LYS A N 1
ATOM 788 C CA . LYS A 1 98 ? 22.122 17.919 -6.811 1.00 80.44 98 LYS A CA 1
ATOM 789 C C . LYS A 1 98 ? 21.278 16.866 -7.539 1.00 80.44 98 LYS A C 1
ATOM 791 O O . LYS A 1 98 ? 20.160 16.599 -7.088 1.00 80.44 98 LYS A O 1
ATOM 796 N N . PRO A 1 99 ? 21.771 16.281 -8.649 1.00 76.38 99 PRO A N 1
ATOM 797 C CA . PRO A 1 99 ? 21.058 15.212 -9.341 1.00 76.38 99 PRO A CA 1
ATOM 798 C C . PRO A 1 99 ? 20.762 14.080 -8.358 1.00 76.38 99 PRO A C 1
ATOM 800 O O . PRO A 1 99 ? 21.576 13.790 -7.478 1.00 76.38 99 PRO A O 1
ATOM 803 N N . LEU A 1 100 ? 19.573 13.489 -8.476 1.00 72.69 100 LEU A N 1
ATOM 804 C CA . LEU A 1 100 ? 19.204 12.391 -7.596 1.00 72.69 100 LEU A CA 1
ATOM 805 C C . LEU A 1 100 ? 20.091 11.175 -7.877 1.00 72.69 100 LEU A C 1
ATOM 807 O O . LEU A 1 100 ? 20.442 10.950 -9.036 1.00 72.69 100 LEU A O 1
ATOM 811 N N . PRO A 1 101 ? 20.456 10.402 -6.840 1.00 67.00 101 PRO A N 1
ATOM 812 C CA . PRO A 1 101 ? 21.121 9.125 -7.046 1.00 67.00 101 PRO A CA 1
ATOM 813 C C . PRO A 1 101 ? 20.230 8.230 -7.916 1.00 67.00 101 PRO A C 1
ATOM 815 O O . PRO A 1 101 ? 19.019 8.154 -7.699 1.00 67.00 101 PRO A O 1
ATOM 818 N N . GLU A 1 102 ? 20.818 7.580 -8.918 1.00 57.06 102 GLU A N 1
ATOM 819 C CA . GLU A 1 102 ? 20.094 6.648 -9.782 1.00 57.06 102 GLU A CA 1
ATOM 820 C C . GLU A 1 102 ? 19.591 5.451 -8.960 1.00 57.06 102 GLU A C 1
ATOM 822 O O . GLU A 1 102 ? 20.348 4.831 -8.214 1.00 57.06 102 GLU A O 1
ATOM 827 N N . LEU A 1 103 ? 18.299 5.129 -9.091 1.00 49.34 103 LEU A N 1
ATOM 828 C CA . LEU A 1 103 ? 17.645 4.027 -8.370 1.00 49.34 103 LEU A CA 1
ATOM 829 C C . LEU A 1 103 ? 17.995 2.636 -8.924 1.00 49.34 103 LEU A C 1
ATOM 831 O O . LEU A 1 103 ? 17.637 1.635 -8.309 1.00 49.34 103 LEU A O 1
ATOM 835 N N . ALA A 1 104 ? 18.700 2.557 -10.051 1.00 37.88 104 ALA A N 1
ATOM 836 C CA . ALA A 1 104 ? 19.166 1.299 -10.608 1.00 37.88 104 ALA A CA 1
ATOM 837 C C . ALA A 1 104 ? 20.375 1.539 -11.515 1.00 37.88 104 ALA A C 1
ATOM 839 O O . ALA A 1 104 ? 20.229 1.825 -12.701 1.00 37.88 104 ALA A O 1
ATOM 840 N N . SER A 1 105 ? 21.580 1.327 -10.992 1.00 36.59 105 SER A N 1
ATOM 841 C CA . SER A 1 105 ? 22.534 0.606 -11.824 1.00 36.59 105 SER A CA 1
ATOM 842 C C . SER A 1 105 ? 21.951 -0.797 -11.993 1.00 36.59 105 SER A C 1
ATOM 844 O O . SER A 1 105 ? 21.562 -1.427 -11.006 1.00 36.59 105 SER A O 1
ATOM 846 N N . SER A 1 106 ? 21.816 -1.286 -13.230 1.00 37.97 106 SER A N 1
ATOM 847 C CA . SER A 1 106 ? 21.568 -2.711 -13.460 1.00 37.97 106 SER A CA 1
ATOM 848 C C . SER A 1 106 ? 22.536 -3.471 -12.559 1.00 37.97 106 SER A C 1
ATOM 850 O O . SER A 1 106 ? 23.737 -3.210 -12.622 1.00 37.97 106 SER A O 1
ATOM 852 N N . LEU A 1 107 ? 22.024 -4.311 -11.655 1.00 43.44 107 LEU A N 1
ATOM 853 C CA . LEU A 1 107 ? 22.851 -5.025 -10.684 1.00 43.44 107 LEU A CA 1
ATOM 854 C C . LEU A 1 107 ? 23.716 -6.041 -11.443 1.00 43.44 107 LEU A C 1
ATOM 856 O O . LEU A 1 107 ? 23.366 -7.211 -11.603 1.00 43.44 107 LEU A O 1
ATOM 860 N N . SER A 1 108 ? 24.827 -5.559 -11.986 1.00 41.41 108 SER A N 1
ATOM 861 C CA . SER A 1 108 ? 25.867 -6.341 -12.624 1.00 41.41 108 SER A CA 1
ATOM 862 C C . SER A 1 108 ? 26.845 -6.756 -11.535 1.00 41.41 108 SER A C 1
ATOM 864 O O . SER A 1 108 ? 27.616 -5.939 -11.031 1.00 41.41 108 SER A O 1
ATOM 866 N N . GLY A 1 109 ? 26.782 -8.022 -11.149 1.00 49.91 109 GLY A N 1
ATOM 867 C CA . GLY A 1 109 ? 27.664 -8.624 -10.162 1.00 49.91 109 GLY A CA 1
ATOM 868 C C . GLY A 1 109 ? 27.520 -10.139 -10.195 1.00 49.91 109 GLY A C 1
ATOM 869 O O . GLY A 1 109 ? 26.461 -10.652 -10.556 1.00 49.91 109 GLY A O 1
ATOM 870 N N . THR A 1 110 ? 28.595 -10.836 -9.848 1.00 51.84 110 THR A N 1
ATOM 871 C CA . THR A 1 110 ? 28.574 -12.276 -9.582 1.00 51.84 110 THR A CA 1
ATOM 872 C C . THR A 1 110 ? 28.171 -12.471 -8.124 1.00 51.84 110 THR A C 1
ATOM 874 O O . THR A 1 110 ? 28.735 -11.821 -7.242 1.00 51.84 110 THR A O 1
ATOM 877 N N . VAL A 1 111 ? 27.192 -13.327 -7.851 1.00 58.75 111 VAL A N 1
ATOM 878 C CA . VAL A 1 111 ? 26.832 -13.697 -6.478 1.00 58.75 111 VAL A CA 1
ATOM 879 C C . VAL A 1 111 ? 27.812 -14.779 -6.034 1.00 58.75 111 VAL A C 1
ATOM 881 O O . VAL A 1 111 ? 27.851 -15.863 -6.617 1.00 58.75 111 VAL A O 1
ATOM 884 N N . GLU A 1 112 ? 28.619 -14.513 -5.003 1.00 60.91 112 GLU A N 1
ATOM 885 C CA . GLU A 1 112 ? 29.447 -15.566 -4.405 1.00 60.91 112 GLU A CA 1
ATOM 886 C C . GLU A 1 112 ? 28.548 -16.740 -3.987 1.00 60.91 112 GLU A C 1
ATOM 888 O O . GLU A 1 112 ? 27.604 -16.573 -3.215 1.00 60.91 112 GLU A O 1
ATOM 893 N N . ASN A 1 113 ? 28.833 -17.937 -4.507 1.00 68.31 113 ASN A N 1
ATOM 894 C CA . ASN A 1 113 ? 28.027 -19.144 -4.301 1.00 68.31 113 ASN A CA 1
ATOM 895 C C . ASN A 1 113 ? 26.573 -19.044 -4.811 1.00 68.31 113 ASN A C 1
ATOM 897 O O . ASN A 1 113 ? 25.668 -19.589 -4.174 1.00 68.31 113 ASN A O 1
ATOM 901 N N . TYR A 1 114 ? 26.349 -18.399 -5.963 1.00 75.44 114 TYR A N 1
ATOM 902 C CA . TYR A 1 114 ? 25.044 -18.301 -6.635 1.00 75.44 114 TYR A CA 1
ATOM 903 C C . TYR A 1 114 ? 24.232 -19.606 -6.606 1.00 75.44 114 TYR A C 1
ATOM 905 O O . TYR A 1 114 ? 23.076 -19.601 -6.184 1.00 75.44 114 TYR A O 1
ATOM 913 N N . ASP A 1 115 ? 24.847 -20.738 -6.959 1.00 75.38 115 ASP A N 1
ATOM 914 C CA . ASP A 1 115 ? 24.172 -22.042 -6.975 1.00 75.38 115 ASP A CA 1
ATOM 915 C C . ASP A 1 115 ? 23.653 -22.463 -5.592 1.00 75.38 115 ASP A C 1
ATOM 917 O O . ASP A 1 115 ? 22.534 -22.960 -5.466 1.00 75.38 115 ASP A O 1
ATOM 921 N N . VAL A 1 116 ? 24.439 -22.225 -4.536 1.00 73.56 116 VAL A N 1
ATOM 922 C CA . VAL A 1 116 ? 24.057 -22.534 -3.147 1.00 73.56 116 VAL A CA 1
ATOM 923 C C . VAL A 1 116 ? 22.917 -21.625 -2.699 1.00 73.56 116 VAL A C 1
ATOM 925 O O . VAL A 1 116 ? 21.987 -22.076 -2.029 1.00 73.56 116 VAL A O 1
ATOM 928 N N . PHE A 1 117 ? 22.967 -20.351 -3.084 1.00 77.56 117 PHE A N 1
ATOM 929 C CA . PHE A 1 117 ? 21.940 -19.377 -2.742 1.00 77.56 117 PHE A CA 1
ATOM 930 C C . PHE A 1 117 ? 20.615 -19.678 -3.452 1.00 77.56 117 PHE A C 1
ATOM 932 O O . PHE A 1 117 ? 19.566 -19.720 -2.812 1.00 77.56 117 PHE A O 1
ATOM 939 N N . MET A 1 118 ? 20.655 -19.975 -4.752 1.00 84.56 118 MET A N 1
ATOM 940 C CA . MET A 1 118 ? 19.477 -20.381 -5.521 1.00 84.56 118 MET A CA 1
ATOM 941 C C . MET A 1 118 ? 18.887 -21.696 -5.015 1.00 84.56 118 MET A C 1
ATOM 943 O O . MET A 1 118 ? 17.667 -21.834 -4.945 1.00 84.56 118 MET A O 1
ATOM 947 N N . GLU A 1 119 ? 19.723 -22.650 -4.608 1.00 82.81 119 GLU A N 1
ATOM 948 C CA . GLU A 1 119 ? 19.270 -23.885 -3.968 1.00 82.81 119 GLU A CA 1
ATOM 949 C C . GLU A 1 119 ? 18.588 -23.611 -2.618 1.00 82.81 119 GLU A C 1
ATOM 951 O O . GLU A 1 119 ? 17.531 -24.176 -2.328 1.00 82.81 119 GLU A O 1
ATOM 956 N N . ALA A 1 120 ? 19.128 -22.698 -1.806 1.00 82.12 120 ALA A N 1
ATOM 957 C CA . ALA A 1 120 ? 18.486 -22.272 -0.564 1.00 82.12 120 ALA A CA 1
ATOM 958 C C . ALA A 1 120 ? 17.132 -21.591 -0.827 1.00 82.12 120 ALA A C 1
ATOM 960 O O . ALA A 1 120 ? 16.151 -21.902 -0.148 1.00 82.12 120 ALA A O 1
ATOM 961 N N . LEU A 1 121 ? 17.047 -20.729 -1.846 1.00 86.12 121 LEU A N 1
ATOM 962 C CA . LEU A 1 121 ? 15.793 -20.092 -2.253 1.00 86.12 121 LEU A CA 1
ATOM 963 C C . LEU A 1 121 ? 14.756 -21.124 -2.692 1.00 86.12 121 LEU A C 1
ATOM 965 O O . LEU A 1 121 ? 13.636 -21.096 -2.181 1.00 86.12 121 LEU A O 1
ATOM 969 N N . ARG A 1 122 ? 15.137 -22.083 -3.545 1.00 88.56 122 ARG A N 1
ATOM 970 C CA . ARG A 1 122 ? 14.262 -23.187 -3.978 1.00 88.56 122 ARG A CA 1
ATOM 971 C C . ARG A 1 122 ? 13.732 -23.996 -2.799 1.00 88.56 122 ARG A C 1
ATOM 973 O O . ARG A 1 122 ? 12.547 -24.300 -2.773 1.00 88.56 122 ARG A O 1
ATOM 980 N N . ARG A 1 123 ? 14.572 -24.297 -1.803 1.00 85.44 123 ARG A N 1
ATOM 981 C CA . ARG A 1 123 ? 14.154 -24.997 -0.572 1.00 85.44 123 ARG A CA 1
ATOM 982 C C . ARG A 1 123 ? 13.244 -24.160 0.324 1.00 85.44 123 ARG A C 1
ATOM 984 O O . ARG A 1 123 ? 12.412 -24.717 1.029 1.00 85.44 123 ARG A O 1
ATOM 991 N N . SER A 1 124 ? 13.429 -22.842 0.339 1.00 83.69 124 SER A N 1
ATOM 992 C CA . SER A 1 124 ? 12.642 -21.914 1.164 1.00 83.69 124 SER A CA 1
ATOM 993 C C . SER A 1 124 ? 11.297 -21.518 0.544 1.00 83.69 124 SER A C 1
ATOM 995 O O . SER A 1 124 ? 10.442 -20.944 1.234 1.00 83.69 124 SER A O 1
ATOM 997 N N . SER A 1 125 ? 11.145 -21.778 -0.756 1.00 86.44 125 SER A N 1
ATOM 998 C CA . SER A 1 125 ? 9.959 -21.467 -1.539 1.00 86.44 125 SER A CA 1
ATOM 999 C C . SER A 1 125 ? 8.846 -22.474 -1.244 1.00 86.44 125 SER A C 1
ATOM 1001 O O . SER A 1 125 ? 9.104 -23.678 -1.247 1.00 86.44 125 SER A O 1
ATOM 1003 N N . PRO A 1 126 ? 7.600 -22.022 -1.018 1.00 83.19 126 PRO A N 1
ATOM 1004 C CA . PRO A 1 126 ? 6.461 -22.923 -0.842 1.00 83.19 126 PRO A CA 1
ATOM 1005 C C . PRO A 1 126 ? 6.049 -23.621 -2.149 1.00 83.19 126 PRO A C 1
ATOM 1007 O O . PRO A 1 126 ? 5.320 -24.608 -2.114 1.00 83.19 126 PRO A O 1
ATOM 1010 N N . VAL A 1 127 ? 6.503 -23.106 -3.295 1.00 85.19 127 VAL A N 1
ATOM 1011 C CA . VAL A 1 127 ? 6.122 -23.547 -4.642 1.00 85.19 127 VAL A CA 1
ATOM 1012 C C . VAL A 1 127 ? 7.361 -23.709 -5.534 1.00 85.19 127 VAL A C 1
ATOM 1014 O O . VAL A 1 127 ? 8.384 -23.061 -5.285 1.00 85.19 127 VAL A O 1
ATOM 1017 N N . PRO A 1 128 ? 7.322 -24.557 -6.575 1.00 88.56 128 PRO A N 1
ATOM 1018 C CA . PRO A 1 128 ? 8.461 -24.743 -7.472 1.00 88.56 128 PRO A CA 1
ATOM 1019 C C . PRO A 1 128 ? 8.836 -23.447 -8.205 1.00 88.56 128 PRO A C 1
ATOM 1021 O O . PRO A 1 128 ? 7.960 -22.701 -8.638 1.00 88.56 128 PRO A O 1
ATOM 1024 N N . ILE A 1 129 ? 10.143 -23.215 -8.374 1.00 89.88 129 ILE A N 1
ATOM 1025 C CA . ILE A 1 129 ? 10.708 -22.091 -9.138 1.00 89.88 129 ILE A CA 1
ATOM 1026 C C . ILE A 1 129 ? 11.212 -22.614 -10.490 1.00 89.88 129 ILE A C 1
ATOM 1028 O O . ILE A 1 129 ? 12.084 -23.488 -10.520 1.00 89.88 129 ILE A O 1
ATOM 1032 N N . THR A 1 130 ? 10.702 -22.074 -11.598 1.00 89.75 130 THR A N 1
ATOM 1033 C CA . THR A 1 130 ? 11.138 -22.371 -12.972 1.00 89.75 130 THR A CA 1
ATOM 1034 C C . THR A 1 130 ? 11.810 -21.163 -13.618 1.00 89.75 130 THR A C 1
ATOM 1036 O O . THR A 1 130 ? 11.559 -20.020 -13.246 1.00 89.75 130 THR A O 1
ATOM 1039 N N . ILE A 1 131 ? 12.693 -21.416 -14.586 1.00 88.19 131 ILE A N 1
ATOM 1040 C CA . ILE A 1 131 ? 13.282 -20.369 -15.426 1.00 88.19 131 ILE A CA 1
ATOM 1041 C C . ILE A 1 131 ? 12.608 -20.451 -16.793 1.00 88.19 131 ILE A C 1
ATOM 1043 O O . ILE A 1 131 ? 12.620 -21.516 -17.412 1.00 88.19 131 ILE A O 1
ATOM 1047 N N . GLU A 1 132 ? 12.018 -19.352 -17.255 1.00 88.12 132 GLU A N 1
ATOM 1048 C CA . GLU A 1 132 ? 11.230 -19.301 -18.493 1.00 88.12 132 GLU A CA 1
ATOM 1049 C C . GLU A 1 132 ? 11.610 -18.080 -19.335 1.00 88.12 132 GLU A C 1
ATOM 1051 O O . GLU A 1 132 ? 12.087 -17.072 -18.819 1.00 88.12 132 GLU A O 1
ATOM 1056 N N . ALA A 1 133 ? 11.424 -18.160 -20.652 1.00 86.25 133 ALA A N 1
ATOM 1057 C CA . ALA A 1 133 ? 11.591 -16.993 -21.511 1.00 86.25 133 ALA A CA 1
ATOM 1058 C C . ALA A 1 133 ? 10.428 -16.017 -21.276 1.00 86.25 133 ALA A C 1
ATOM 1060 O O . ALA A 1 133 ? 9.266 -16.418 -21.341 1.00 86.25 133 ALA A O 1
ATOM 1061 N N . MET A 1 134 ? 10.743 -14.751 -21.009 1.00 82.44 134 MET A N 1
ATOM 1062 C CA . MET A 1 134 ? 9.768 -13.689 -20.741 1.00 82.44 134 MET A CA 1
ATOM 1063 C C . MET A 1 134 ? 10.217 -12.384 -21.417 1.00 82.44 134 MET A C 1
ATOM 1065 O O . MET A 1 134 ? 11.401 -12.266 -21.741 1.00 82.44 134 MET A O 1
ATOM 1069 N N . PRO A 1 135 ? 9.308 -11.416 -21.636 1.00 78.81 135 PRO A N 1
ATOM 1070 C CA . PRO A 1 135 ? 9.660 -10.096 -22.161 1.00 78.81 135 PRO A CA 1
ATOM 1071 C C . PRO A 1 135 ? 10.652 -9.322 -21.267 1.00 78.81 135 PRO A C 1
ATOM 1073 O O . PRO A 1 135 ? 10.726 -9.541 -20.056 1.00 78.81 135 PRO A O 1
ATOM 1076 N N . ASP A 1 136 ? 11.408 -8.391 -21.858 1.00 75.81 136 ASP A N 1
ATOM 1077 C CA . ASP A 1 136 ? 12.491 -7.643 -21.188 1.00 75.81 136 ASP A CA 1
ATOM 1078 C C . ASP A 1 136 ? 12.018 -6.664 -20.092 1.00 75.81 136 ASP A C 1
ATOM 1080 O O . ASP A 1 136 ? 12.815 -6.222 -19.263 1.00 75.81 136 ASP A O 1
ATOM 1084 N N . ASP A 1 137 ? 10.725 -6.373 -20.006 1.00 74.94 137 ASP A N 1
ATOM 1085 C CA . ASP A 1 137 ? 10.116 -5.554 -18.947 1.00 74.94 137 ASP A CA 1
ATOM 1086 C C . ASP A 1 137 ? 9.663 -6.364 -17.717 1.00 74.94 137 ASP A C 1
ATOM 1088 O O . ASP A 1 137 ? 9.189 -5.795 -16.735 1.00 74.94 137 ASP A O 1
ATOM 1092 N N . THR A 1 138 ? 9.827 -7.686 -17.763 1.00 73.88 138 THR A N 1
ATOM 1093 C CA . THR A 1 138 ? 9.288 -8.628 -16.785 1.00 73.88 138 THR A CA 1
ATOM 1094 C C . THR A 1 138 ? 10.379 -9.511 -16.186 1.00 73.88 138 THR A C 1
ATOM 1096 O O . THR A 1 138 ? 10.926 -10.378 -16.868 1.00 73.88 138 THR A O 1
ATOM 1099 N N . ASP A 1 139 ? 10.649 -9.368 -14.890 1.00 75.38 139 ASP A N 1
ATOM 1100 C CA . ASP A 1 139 ? 11.685 -10.163 -14.217 1.00 75.38 139 ASP A CA 1
ATOM 1101 C C . ASP A 1 139 ? 11.181 -11.547 -13.745 1.00 75.38 139 ASP A C 1
ATOM 1103 O O . ASP A 1 139 ? 11.945 -12.518 -13.727 1.00 75.38 139 ASP A O 1
ATOM 1107 N N . GLY A 1 140 ? 9.897 -11.679 -13.402 1.00 82.25 140 GLY A N 1
ATOM 1108 C CA . GLY A 1 140 ? 9.274 -12.936 -12.978 1.00 82.25 140 GLY A CA 1
ATOM 1109 C C . GLY A 1 140 ? 7.810 -12.765 -12.565 1.00 82.25 140 GLY A C 1
ATOM 1110 O O . GLY A 1 140 ? 7.326 -11.640 -12.489 1.00 82.25 140 GLY A O 1
ATOM 1111 N N . TYR A 1 141 ? 7.121 -13.886 -12.322 1.00 78.62 141 TYR A N 1
ATOM 1112 C CA . TYR A 1 141 ? 5.744 -13.925 -11.814 1.00 78.62 141 TYR A CA 1
ATOM 1113 C C . TYR A 1 141 ? 5.463 -15.177 -10.973 1.00 78.62 141 TYR A C 1
ATOM 1115 O O . TYR A 1 141 ? 5.971 -16.270 -11.250 1.00 78.62 141 TYR A O 1
ATOM 1123 N N . PHE A 1 142 ? 4.555 -15.037 -10.010 1.00 77.19 142 PHE A N 1
ATOM 1124 C CA . PHE A 1 142 ? 3.900 -16.130 -9.298 1.00 77.19 142 PHE A CA 1
ATOM 1125 C C . PHE A 1 142 ? 2.524 -16.449 -9.911 1.00 77.19 142 PHE A C 1
ATOM 1127 O O . PHE A 1 142 ? 1.659 -15.582 -10.021 1.00 77.19 142 PHE A O 1
ATOM 1134 N N . TYR A 1 143 ? 2.298 -17.711 -10.281 1.00 74.00 143 TYR A N 1
ATOM 1135 C CA . TYR A 1 143 ? 1.004 -18.187 -10.777 1.00 74.00 143 TYR A CA 1
ATOM 1136 C C . TYR A 1 143 ? 0.127 -18.651 -9.616 1.00 74.00 143 TYR A C 1
ATOM 1138 O O . TYR A 1 143 ? 0.522 -19.543 -8.871 1.00 74.00 143 TYR A O 1
ATOM 1146 N N . ILE A 1 144 ? -1.083 -18.103 -9.511 1.00 64.94 144 ILE A N 1
ATOM 1147 C CA . ILE A 1 144 ? -2.034 -18.439 -8.441 1.00 64.94 144 ILE A CA 1
ATOM 1148 C C . ILE A 1 144 ? -2.758 -19.763 -8.738 1.00 64.94 144 ILE A C 1
ATOM 1150 O O . ILE A 1 144 ? -2.840 -20.623 -7.865 1.00 64.94 144 ILE A O 1
ATOM 1154 N N . ASP A 1 145 ? -3.236 -19.959 -9.972 1.00 69.62 145 ASP A N 1
ATOM 1155 C CA . ASP A 1 145 ? -4.070 -21.120 -10.338 1.00 69.62 145 ASP A CA 1
ATOM 1156 C C . ASP A 1 145 ? -3.289 -22.443 -10.406 1.00 69.62 145 ASP A C 1
ATOM 1158 O O . ASP A 1 145 ? -3.834 -23.520 -10.171 1.00 69.62 145 ASP A O 1
ATOM 1162 N N . ASN A 1 146 ? -1.991 -22.369 -10.712 1.00 75.50 146 ASN A N 1
ATOM 1163 C CA . ASN A 1 146 ? -1.057 -23.492 -10.648 1.00 75.50 146 ASN A CA 1
ATOM 1164 C C . ASN A 1 146 ? 0.189 -23.035 -9.879 1.00 75.50 146 ASN A C 1
ATOM 1166 O O . ASN A 1 146 ? 1.138 -22.581 -10.525 1.00 75.50 146 ASN A O 1
ATOM 1170 N N . PRO A 1 147 ? 0.170 -23.108 -8.532 1.00 77.44 147 PRO A N 1
ATOM 1171 C CA . PRO A 1 147 ? 1.160 -22.495 -7.652 1.00 77.44 147 PRO A CA 1
ATOM 1172 C C . PRO A 1 147 ? 2.597 -22.813 -8.064 1.00 77.44 147 PRO A C 1
ATOM 1174 O O . PRO A 1 147 ? 3.129 -23.888 -7.784 1.00 77.44 147 PRO A O 1
ATOM 1177 N N . ARG A 1 148 ? 3.225 -21.862 -8.756 1.00 85.94 148 ARG A N 1
ATOM 1178 C CA . ARG A 1 148 ? 4.608 -21.932 -9.237 1.00 85.94 148 ARG A CA 1
ATOM 1179 C C . ARG A 1 148 ? 5.144 -20.525 -9.430 1.00 85.94 148 ARG A C 1
ATOM 1181 O O . ARG A 1 148 ? 4.395 -19.604 -9.747 1.00 85.94 148 ARG A O 1
ATOM 1188 N N . ILE A 1 149 ? 6.444 -20.377 -9.269 1.00 88.44 149 ILE A N 1
ATOM 1189 C CA . ILE A 1 149 ? 7.172 -19.147 -9.556 1.00 88.44 149 ILE A CA 1
ATOM 1190 C C . ILE A 1 149 ? 7.910 -19.356 -10.868 1.00 88.44 149 ILE A C 1
ATOM 1192 O O . ILE A 1 149 ? 8.561 -20.385 -11.044 1.00 88.44 149 ILE A O 1
ATOM 1196 N N . SER A 1 150 ? 7.854 -18.382 -11.765 1.00 89.44 150 SER A N 1
ATOM 1197 C CA . SER A 1 150 ? 8.670 -18.376 -12.973 1.00 89.44 150 SER A CA 1
ATOM 1198 C C . SER A 1 150 ? 9.509 -17.108 -13.020 1.00 89.44 150 SER A C 1
ATOM 1200 O O . SER A 1 150 ? 9.005 -16.014 -12.793 1.00 89.44 150 SER A O 1
ATOM 1202 N N . VAL A 1 151 ? 10.797 -17.266 -13.306 1.00 89.38 151 VAL A N 1
ATOM 1203 C CA . VAL A 1 151 ? 11.785 -16.183 -13.360 1.00 89.38 151 VAL A CA 1
ATOM 1204 C C . VAL A 1 151 ? 12.349 -16.106 -14.772 1.00 89.38 151 VAL A C 1
ATOM 1206 O O . VAL A 1 151 ? 12.580 -17.140 -15.407 1.00 89.38 151 VAL A O 1
ATOM 1209 N N . ARG A 1 152 ? 12.564 -14.895 -15.287 1.00 89.75 152 ARG A N 1
ATOM 1210 C CA . ARG A 1 152 ? 13.006 -14.699 -16.669 1.00 89.75 152 ARG A CA 1
ATOM 1211 C C . ARG A 1 152 ? 14.399 -15.279 -16.926 1.00 89.75 152 ARG A C 1
ATOM 1213 O O . ARG A 1 152 ? 15.352 -15.059 -16.178 1.00 89.75 152 ARG A O 1
ATOM 1220 N N . PHE A 1 153 ? 14.529 -15.977 -18.049 1.00 88.06 153 PHE A N 1
ATOM 1221 C CA . PHE A 1 153 ? 15.791 -16.482 -18.575 1.00 88.06 153 PHE A CA 1
ATOM 1222 C C . PHE A 1 153 ? 16.717 -15.347 -19.041 1.00 88.06 153 PHE A C 1
ATOM 1224 O O . PHE A 1 153 ? 16.282 -14.418 -19.713 1.00 88.06 153 PHE A O 1
ATOM 1231 N N . GLY A 1 154 ? 18.016 -15.465 -18.755 1.00 83.50 154 GLY A N 1
ATOM 1232 C CA . GLY A 1 154 ? 19.040 -14.553 -19.281 1.00 83.50 154 GLY A CA 1
ATOM 1233 C C . GLY A 1 154 ? 19.280 -13.281 -18.459 1.00 83.50 154 GLY A C 1
ATOM 1234 O O . GLY A 1 154 ? 20.036 -12.420 -18.900 1.00 83.50 154 GLY A O 1
ATOM 1235 N N . MET A 1 155 ? 18.679 -13.164 -17.271 1.00 85.06 155 MET A N 1
ATOM 1236 C CA . MET A 1 155 ? 18.978 -12.085 -16.321 1.00 85.06 155 MET A CA 1
ATOM 1237 C C . MET A 1 155 ? 20.333 -12.276 -15.625 1.00 85.06 155 MET A C 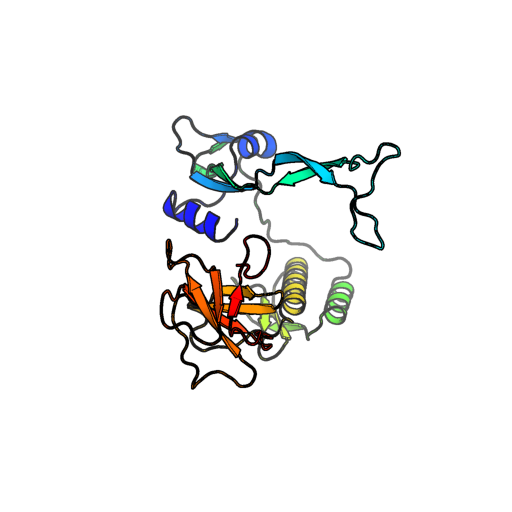1
ATOM 1239 O O . MET A 1 155 ? 20.868 -13.386 -15.582 1.00 85.06 155 MET A O 1
ATOM 1243 N N . SER A 1 156 ? 20.879 -11.204 -15.033 1.00 83.44 156 SER A N 1
ATOM 1244 C CA . SER A 1 156 ? 22.060 -11.329 -14.169 1.00 83.44 156 SER A CA 1
ATOM 1245 C C . SER A 1 156 ? 21.763 -12.209 -12.947 1.00 83.44 156 SER A C 1
ATOM 1247 O O . SER A 1 156 ? 20.608 -12.364 -12.538 1.00 83.44 156 SER A O 1
ATOM 1249 N N . GLU A 1 157 ? 22.799 -12.774 -12.324 1.00 83.06 157 GLU A N 1
ATOM 1250 C CA . GLU A 1 157 ? 22.651 -13.583 -11.104 1.00 83.06 157 GLU A CA 1
ATOM 1251 C C . GLU A 1 157 ? 21.948 -12.802 -9.985 1.00 83.06 157 GLU A C 1
ATOM 1253 O O . GLU A 1 157 ? 21.030 -13.312 -9.343 1.00 83.06 157 GLU A O 1
ATOM 1258 N N . VAL A 1 158 ? 22.316 -11.531 -9.795 1.00 78.50 158 VAL A N 1
ATOM 1259 C CA . VAL A 1 158 ? 21.710 -10.667 -8.773 1.00 78.50 158 VAL A CA 1
ATOM 1260 C C . VAL A 1 158 ? 20.243 -10.368 -9.091 1.00 78.50 158 VAL A C 1
ATOM 1262 O O . VAL A 1 158 ? 19.400 -10.423 -8.195 1.00 78.50 158 VAL A O 1
ATOM 1265 N N . GLN A 1 159 ? 19.919 -10.091 -10.357 1.00 75.25 159 GLN A N 1
ATOM 1266 C CA . GLN A 1 159 ? 18.536 -9.876 -10.791 1.00 75.25 159 GLN A CA 1
ATOM 1267 C C . GLN A 1 159 ? 17.690 -11.135 -10.596 1.00 75.25 159 GLN A C 1
ATOM 1269 O O . GLN A 1 159 ? 16.595 -11.061 -10.048 1.00 75.25 159 GLN A O 1
ATOM 1274 N N . THR A 1 160 ? 18.226 -12.299 -10.961 1.00 84.50 160 THR A N 1
ATOM 1275 C CA . THR A 1 160 ? 17.551 -13.594 -10.803 1.00 84.50 160 THR A CA 1
ATOM 1276 C C . THR A 1 160 ? 17.261 -13.896 -9.336 1.00 84.50 160 THR A C 1
ATOM 1278 O O . THR A 1 160 ? 16.157 -14.324 -8.996 1.00 84.50 160 THR A O 1
ATOM 1281 N N . VAL A 1 161 ? 18.222 -13.623 -8.450 1.00 84.19 161 VAL A N 1
ATOM 1282 C CA . VAL A 1 161 ? 18.047 -13.752 -6.999 1.00 84.19 161 VAL A CA 1
ATOM 1283 C C . VAL A 1 161 ? 16.976 -12.792 -6.482 1.00 84.19 161 VAL A C 1
ATOM 1285 O O . VAL A 1 161 ? 16.073 -13.220 -5.764 1.00 84.19 161 VAL A O 1
ATOM 1288 N N . SER A 1 162 ? 17.051 -11.513 -6.855 1.00 80.06 162 SER A N 1
ATOM 1289 C CA . SER A 1 162 ? 16.094 -10.491 -6.419 1.00 80.06 162 SER A CA 1
ATOM 1290 C C . SER A 1 162 ? 14.668 -10.832 -6.852 1.00 80.06 162 SER A C 1
ATOM 1292 O O . SER A 1 162 ? 13.759 -10.822 -6.023 1.00 80.06 162 SER A O 1
ATOM 1294 N N . ALA A 1 163 ? 14.487 -11.197 -8.123 1.00 80.75 163 ALA A N 1
ATOM 1295 C CA . ALA A 1 163 ? 13.206 -11.629 -8.671 1.00 80.75 163 ALA A CA 1
ATOM 1296 C C . ALA A 1 163 ? 12.683 -12.868 -7.934 1.00 80.75 163 ALA A C 1
ATOM 1298 O O . ALA A 1 163 ? 11.554 -12.878 -7.460 1.00 80.75 163 ALA A O 1
ATOM 1299 N N . SER A 1 164 ? 13.529 -13.880 -7.722 1.00 83.00 164 SER A N 1
ATOM 1300 C CA . SER A 1 164 ? 13.139 -15.093 -6.991 1.00 83.00 164 SER A CA 1
ATOM 1301 C C . SER A 1 164 ? 12.661 -14.789 -5.568 1.00 83.00 164 SER A C 1
ATOM 1303 O O . SER A 1 164 ? 11.653 -15.335 -5.131 1.00 83.00 164 SER A O 1
ATOM 1305 N N . VAL A 1 165 ? 13.350 -13.910 -4.832 1.00 84.25 165 VAL A N 1
ATOM 1306 C CA . VAL A 1 165 ? 12.928 -13.498 -3.481 1.00 84.25 165 VAL A CA 1
ATOM 1307 C C . VAL A 1 165 ? 11.593 -12.755 -3.521 1.00 84.25 165 VAL A C 1
ATOM 1309 O O . VAL A 1 165 ? 10.730 -13.026 -2.685 1.00 84.25 165 VAL A O 1
ATOM 1312 N N . HIS A 1 166 ? 11.419 -11.851 -4.488 1.00 77.31 166 HIS A N 1
ATOM 1313 C CA . HIS A 1 166 ? 10.180 -11.098 -4.686 1.00 77.31 166 HIS A CA 1
ATOM 1314 C C . HIS A 1 166 ? 8.992 -12.039 -4.921 1.00 77.31 166 HIS A C 1
ATOM 1316 O O . HIS A 1 166 ? 7.995 -11.975 -4.203 1.00 77.31 166 HIS A O 1
ATOM 1322 N N . GLU A 1 167 ? 9.141 -12.994 -5.837 1.00 80.50 167 GLU A N 1
ATOM 1323 C CA . GLU A 1 167 ? 8.087 -13.957 -6.152 1.00 80.50 167 GLU A CA 1
ATOM 1324 C C . GLU A 1 167 ? 7.831 -14.960 -5.014 1.00 80.50 167 GLU A C 1
ATOM 1326 O O . GLU A 1 167 ? 6.688 -15.345 -4.769 1.00 80.50 167 GLU A O 1
ATOM 1331 N N . ILE A 1 168 ? 8.857 -15.361 -4.248 1.00 80.81 168 ILE A N 1
ATOM 1332 C CA . ILE A 1 168 ? 8.661 -16.179 -3.037 1.00 80.81 168 ILE A CA 1
ATOM 1333 C C . ILE A 1 168 ? 7.841 -15.405 -2.005 1.00 80.81 168 ILE A C 1
ATOM 1335 O O . ILE A 1 168 ? 6.942 -15.982 -1.388 1.00 80.81 168 ILE A O 1
ATOM 1339 N N . ALA A 1 169 ? 8.127 -14.116 -1.807 1.00 73.94 169 ALA A N 1
ATOM 1340 C CA . ALA A 1 169 ? 7.350 -13.276 -0.903 1.00 73.94 169 ALA A CA 1
ATOM 1341 C C . ALA A 1 169 ? 5.887 -13.197 -1.356 1.00 73.94 169 ALA A C 1
ATOM 1343 O O . ALA A 1 169 ? 5.000 -13.451 -0.539 1.00 73.94 169 ALA A O 1
ATOM 1344 N N . HIS A 1 170 ? 5.641 -12.976 -2.652 1.00 70.94 170 HIS A N 1
ATOM 1345 C CA . HIS A 1 170 ? 4.295 -13.046 -3.231 1.00 70.94 170 HIS A CA 1
ATOM 1346 C C . HIS A 1 170 ? 3.632 -14.390 -2.964 1.00 70.94 170 HIS A C 1
ATOM 1348 O O . HIS A 1 170 ? 2.535 -14.414 -2.421 1.00 70.94 170 HIS A O 1
ATOM 1354 N N . SER A 1 171 ? 4.302 -15.512 -3.228 1.00 77.19 171 SER A N 1
ATOM 1355 C CA . SER A 1 171 ? 3.723 -16.845 -3.006 1.00 77.19 171 SER A CA 1
ATOM 1356 C C . SER A 1 171 ? 3.348 -17.115 -1.540 1.00 77.19 171 SER A C 1
ATOM 1358 O O . SER A 1 171 ? 2.338 -17.761 -1.265 1.00 77.19 171 SER A O 1
ATOM 1360 N N . LYS A 1 172 ? 4.127 -16.598 -0.578 1.00 73.38 172 LYS A N 1
ATOM 1361 C CA . LYS A 1 172 ? 3.840 -16.736 0.860 1.00 73.38 172 LYS A CA 1
ATOM 1362 C C . LYS A 1 172 ? 2.691 -15.837 1.303 1.00 73.38 172 LYS A C 1
ATOM 1364 O O . LYS A 1 172 ? 1.885 -16.256 2.131 1.00 73.38 172 LYS A O 1
ATOM 1369 N N . LEU A 1 173 ? 2.613 -14.623 0.763 1.00 66.06 173 LEU A N 1
ATOM 1370 C CA . LEU A 1 173 ? 1.562 -13.654 1.082 1.00 66.06 173 LEU A CA 1
ATOM 1371 C C . LEU A 1 173 ? 0.238 -13.972 0.368 1.00 66.06 173 LEU A C 1
ATOM 1373 O O . LEU A 1 173 ? -0.829 -13.691 0.907 1.00 66.06 173 LEU A O 1
ATOM 1377 N N . HIS A 1 174 ? 0.287 -14.641 -0.785 1.00 59.62 174 HIS A N 1
ATOM 1378 C CA . HIS A 1 174 ? -0.883 -15.036 -1.573 1.00 59.62 174 HIS A CA 1
ATOM 1379 C C . HIS A 1 174 ? -1.535 -16.364 -1.154 1.00 59.62 174 HIS A C 1
ATOM 1381 O O . HIS A 1 174 ? -2.402 -16.867 -1.861 1.00 59.62 174 HIS A O 1
ATOM 1387 N N . ASN A 1 175 ? -1.214 -16.904 0.027 1.00 44.78 175 ASN A N 1
ATOM 1388 C CA . ASN A 1 175 ? -1.870 -18.102 0.570 1.00 44.78 175 ASN A CA 1
ATOM 1389 C C . ASN A 1 175 ? -3.127 -17.803 1.422 1.00 44.78 175 ASN A C 1
ATOM 1391 O O . ASN A 1 175 ? -3.594 -18.653 2.182 1.00 44.78 175 ASN A O 1
ATOM 1395 N N . ARG A 1 176 ? -3.694 -16.593 1.321 1.00 44.88 176 ARG A N 1
ATOM 1396 C CA . ARG A 1 176 ? -5.043 -16.291 1.823 1.00 44.88 176 ARG A CA 1
ATOM 1397 C C . ARG A 1 176 ? -6.033 -16.636 0.715 1.00 44.88 176 ARG A C 1
ATOM 1399 O O . ARG A 1 176 ? -5.934 -16.060 -0.362 1.00 44.88 176 ARG A O 1
ATOM 1406 N N . LYS A 1 177 ? -6.942 -17.592 0.961 1.00 42.72 177 LYS A N 1
ATOM 1407 C CA . LYS A 1 177 ? -8.009 -18.012 0.030 1.00 42.72 177 LYS A CA 1
ATOM 1408 C C . LYS A 1 177 ? -8.644 -16.782 -0.640 1.00 42.72 177 LYS A C 1
ATOM 1410 O O . LYS A 1 177 ? -9.438 -16.090 -0.010 1.00 42.72 177 LYS A O 1
ATOM 1415 N N . LYS A 1 178 ? -8.281 -16.501 -1.894 1.00 45.75 178 LYS A N 1
ATOM 1416 C CA . LYS A 1 178 ? -8.898 -15.431 -2.681 1.00 45.75 178 LYS A CA 1
ATOM 1417 C C . LYS A 1 178 ? -10.237 -15.924 -3.216 1.00 45.75 178 LYS A C 1
ATOM 1419 O O . LYS A 1 178 ? -10.317 -17.018 -3.772 1.00 45.75 178 LYS A O 1
ATOM 1424 N N . ILE A 1 179 ? -11.281 -15.121 -3.045 1.00 45.91 179 ILE A N 1
ATOM 1425 C CA . ILE A 1 179 ? -12.572 -15.337 -3.700 1.00 45.91 179 ILE A CA 1
ATOM 1426 C C . ILE A 1 179 ? -12.372 -14.966 -5.174 1.00 45.91 179 ILE A C 1
ATOM 1428 O O . ILE A 1 179 ? -12.139 -13.803 -5.474 1.00 45.91 179 ILE A O 1
ATOM 1432 N N . GLN A 1 180 ? -12.408 -15.933 -6.094 1.00 44.09 180 GLN A N 1
ATOM 1433 C CA . GLN A 1 180 ? -12.363 -15.644 -7.533 1.00 44.09 180 GLN A CA 1
ATOM 1434 C C . GLN A 1 180 ? -13.784 -15.377 -8.049 1.00 44.09 180 GLN A C 1
ATOM 1436 O O . GLN A 1 180 ? -14.657 -16.240 -7.945 1.00 44.09 180 GLN A O 1
ATOM 1441 N N . ILE A 1 181 ? -14.018 -14.190 -8.614 1.00 48.12 181 ILE A N 1
ATOM 1442 C CA . ILE A 1 181 ? -15.305 -13.777 -9.199 1.00 48.12 181 ILE A CA 1
ATOM 1443 C C . ILE A 1 181 ? -15.039 -13.169 -10.573 1.00 48.12 181 ILE A C 1
ATOM 1445 O O . ILE A 1 181 ? -14.056 -12.459 -10.769 1.00 48.12 181 ILE A O 1
ATOM 1449 N N . ALA A 1 182 ? -15.922 -13.427 -11.537 1.00 42.38 182 ALA A N 1
ATOM 1450 C CA . ALA A 1 182 ? -15.888 -12.730 -12.818 1.00 42.38 182 ALA A CA 1
ATOM 1451 C C . ALA A 1 182 ? -16.097 -11.209 -12.613 1.00 42.38 182 ALA A C 1
ATOM 1453 O O . ALA A 1 182 ? -17.033 -10.812 -11.921 1.00 42.38 182 ALA A O 1
ATOM 1454 N N . ASN A 1 183 ? -15.261 -10.381 -13.257 1.00 48.09 183 ASN A N 1
ATOM 1455 C CA . ASN A 1 183 ? -15.163 -8.913 -13.105 1.00 48.09 183 ASN A CA 1
ATOM 1456 C C . ASN A 1 183 ? -14.506 -8.424 -11.792 1.00 48.09 183 ASN A C 1
ATOM 1458 O O . ASN A 1 183 ? -15.047 -7.553 -11.113 1.00 48.09 183 ASN A O 1
ATOM 1462 N N . ASP A 1 184 ? -13.316 -8.947 -11.475 1.00 50.56 184 ASP A N 1
ATOM 1463 C CA . ASP A 1 184 ? -12.492 -8.580 -10.303 1.00 50.56 184 ASP A CA 1
ATOM 1464 C C . ASP A 1 184 ? -12.193 -7.061 -10.192 1.00 50.56 184 ASP A C 1
ATOM 1466 O O . ASP A 1 184 ? -12.040 -6.525 -9.103 1.00 50.56 184 ASP A O 1
ATOM 1470 N N . GLU A 1 185 ? -12.224 -6.311 -11.304 1.00 51.41 185 GLU A N 1
ATOM 1471 C CA . GLU A 1 185 ? -11.982 -4.854 -11.322 1.00 51.41 185 GLU A CA 1
ATOM 1472 C C . GLU A 1 185 ? -13.028 -4.007 -10.558 1.00 51.41 185 GLU A C 1
ATOM 1474 O O . GLU A 1 185 ? -12.802 -2.819 -10.325 1.00 51.41 185 GLU A O 1
ATOM 1479 N N . GLN A 1 186 ? -14.178 -4.579 -10.177 1.00 59.97 186 GLN A N 1
ATOM 1480 C CA . GLN A 1 186 ? -15.231 -3.890 -9.410 1.00 59.97 186 GLN A CA 1
ATOM 1481 C C . GLN A 1 186 ? -15.217 -4.185 -7.907 1.00 59.97 186 GLN A C 1
ATOM 1483 O O . GLN A 1 186 ? -16.077 -3.660 -7.187 1.00 59.97 186 GLN A O 1
ATOM 1488 N N . TYR A 1 187 ? -14.280 -5.009 -7.437 1.00 71.06 187 TYR A N 1
ATOM 1489 C CA . TYR A 1 187 ? -14.228 -5.441 -6.049 1.00 71.06 187 TYR A CA 1
ATOM 1490 C C . TYR A 1 187 ? -12.995 -4.884 -5.336 1.00 71.06 187 TYR A C 1
ATOM 1492 O O . TYR A 1 187 ? -11.885 -4.898 -5.860 1.00 71.06 187 TYR A O 1
ATOM 1500 N N . GLN A 1 188 ? -13.196 -4.375 -4.124 1.00 77.88 188 GLN A N 1
ATOM 1501 C CA . GLN A 1 188 ? -12.128 -3.922 -3.241 1.00 77.88 188 GLN A CA 1
ATOM 1502 C C . GLN A 1 188 ? -11.905 -4.968 -2.148 1.00 77.88 188 GLN A C 1
ATOM 1504 O O . GLN A 1 188 ? -12.865 -5.446 -1.551 1.00 77.88 188 GLN A O 1
ATOM 1509 N N . GLU A 1 189 ? -10.654 -5.337 -1.877 1.00 80.25 189 GLU A N 1
ATOM 1510 C CA . GLU A 1 189 ? -10.335 -6.205 -0.739 1.00 80.25 189 GLU A CA 1
ATOM 1511 C C . GLU A 1 189 ? -10.663 -5.470 0.571 1.00 80.25 189 GLU A C 1
ATOM 1513 O O . GLU A 1 189 ? -10.303 -4.306 0.734 1.00 80.25 189 GLU A O 1
ATOM 1518 N N . ILE A 1 190 ? -11.372 -6.139 1.480 1.00 82.56 190 ILE A N 1
ATOM 1519 C CA . ILE A 1 190 ? -11.749 -5.608 2.796 1.00 82.56 190 ILE A CA 1
ATOM 1520 C C . ILE A 1 190 ? -11.588 -6.679 3.874 1.00 82.56 190 ILE A C 1
ATOM 1522 O O . ILE A 1 190 ? -11.485 -7.874 3.585 1.00 82.56 190 ILE A O 1
ATOM 1526 N N . GLU A 1 191 ? -11.632 -6.264 5.131 1.00 82.12 191 GLU A N 1
ATOM 1527 C CA . GLU A 1 191 ? -11.728 -7.149 6.286 1.00 82.12 191 GLU A CA 1
ATOM 1528 C C . GLU A 1 191 ? -12.994 -6.811 7.077 1.00 82.12 191 GLU A C 1
ATOM 1530 O O . GLU A 1 191 ? -13.170 -5.681 7.529 1.00 82.12 191 GLU A O 1
ATOM 1535 N N . LEU A 1 192 ? -13.893 -7.784 7.223 1.00 84.06 192 LEU A N 1
ATOM 1536 C CA . LEU A 1 192 ? -15.170 -7.635 7.916 1.00 84.06 192 LEU A CA 1
ATOM 1537 C C . LEU A 1 192 ? -15.197 -8.575 9.127 1.00 84.06 192 LEU A C 1
ATOM 1539 O O . LEU A 1 192 ? -15.177 -9.790 8.953 1.00 84.06 192 LEU A O 1
ATOM 1543 N N . PHE A 1 193 ? -15.227 -8.031 10.345 1.00 84.50 193 PHE A N 1
ATOM 1544 C CA . PHE A 1 193 ? -15.110 -8.789 11.605 1.00 84.50 193 PHE A CA 1
ATOM 1545 C C . PHE A 1 193 ? -13.936 -9.786 11.603 1.00 84.50 193 PHE A C 1
ATOM 1547 O O . PHE A 1 193 ? -14.129 -10.984 11.807 1.00 84.50 193 PHE A O 1
ATOM 1554 N N . GLU A 1 194 ? -12.728 -9.294 11.304 1.00 78.81 194 GLU A N 1
ATOM 1555 C CA . GLU A 1 194 ? -11.486 -10.084 11.187 1.00 78.81 194 GLU A CA 1
ATOM 1556 C C . GLU A 1 194 ? -11.498 -11.153 10.074 1.00 78.81 194 GLU A C 1
ATOM 1558 O O . GLU A 1 194 ? -10.564 -11.950 9.943 1.00 78.81 194 GLU A O 1
ATOM 1563 N N . LYS A 1 195 ? -12.539 -11.173 9.228 1.00 81.62 195 LYS A N 1
ATOM 1564 C CA . LYS A 1 195 ? -12.658 -12.093 8.095 1.00 81.62 195 LYS A CA 1
ATOM 1565 C C . LYS A 1 195 ? -12.346 -11.363 6.789 1.00 81.62 195 LYS A C 1
ATOM 1567 O O . LYS A 1 195 ? -13.010 -10.376 6.468 1.00 81.62 195 LYS A O 1
ATOM 1572 N N . PRO A 1 196 ? -11.368 -11.835 5.999 1.00 80.50 196 PRO A N 1
ATOM 1573 C CA . PRO A 1 196 ? -11.057 -11.227 4.714 1.00 80.50 196 PRO A CA 1
ATOM 1574 C C . PRO A 1 196 ? -12.201 -11.451 3.717 1.00 80.50 196 PRO A C 1
ATOM 1576 O O . PRO A 1 196 ? -12.779 -12.541 3.640 1.00 80.50 196 PRO A O 1
ATOM 1579 N N . GLY A 1 197 ? -12.488 -10.426 2.923 1.00 85.69 197 GLY A N 1
ATOM 1580 C CA . GLY A 1 197 ? -13.580 -10.418 1.964 1.00 85.69 197 GLY A CA 1
ATOM 1581 C C . GLY A 1 197 ? -13.364 -9.483 0.784 1.00 85.69 197 GLY A C 1
ATOM 1582 O O . GLY A 1 197 ? -12.345 -8.806 0.667 1.00 85.69 197 GLY A O 1
ATOM 1583 N N . LEU A 1 198 ? -14.358 -9.460 -0.096 1.00 84.38 198 LEU A N 1
ATOM 1584 C CA . LEU A 1 198 ? -14.433 -8.551 -1.235 1.00 84.38 198 LEU A CA 1
ATOM 1585 C C . LEU A 1 198 ? -15.647 -7.637 -1.089 1.00 84.38 198 LEU A C 1
ATOM 1587 O O . LEU A 1 198 ? -16.758 -8.115 -0.884 1.00 84.38 198 LEU A O 1
ATOM 1591 N N . PHE A 1 199 ? -15.443 -6.337 -1.228 1.00 85.38 199 PHE A N 1
ATOM 1592 C CA . PHE A 1 199 ? -16.463 -5.299 -1.196 1.00 85.38 199 PHE A CA 1
ATOM 1593 C C . PHE A 1 199 ? -16.814 -4.833 -2.605 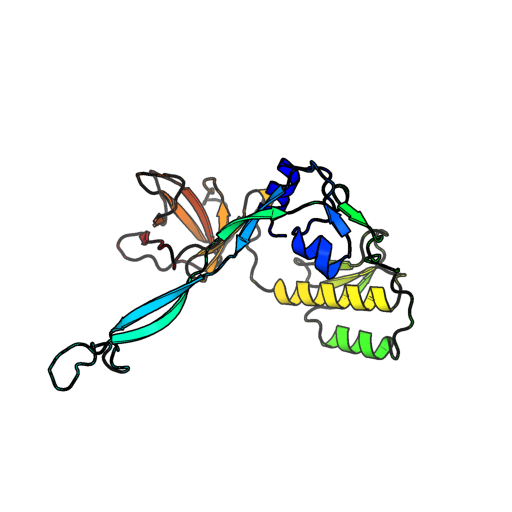1.00 85.38 199 PHE A C 1
ATOM 1595 O O . PHE A 1 199 ? -15.934 -4.651 -3.440 1.00 85.38 199 PHE A O 1
ATOM 1602 N N . SER A 1 200 ? -18.089 -4.556 -2.849 1.00 83.56 200 SER A N 1
ATOM 1603 C CA . SER A 1 200 ? -18.563 -3.844 -4.030 1.00 83.56 200 SER A CA 1
ATOM 1604 C C . SER A 1 200 ? -19.491 -2.708 -3.625 1.00 83.56 200 SER A C 1
ATOM 1606 O O . SER A 1 200 ? -20.369 -2.883 -2.781 1.00 83.56 200 SER A O 1
ATOM 1608 N N . ASN A 1 201 ? -19.366 -1.568 -4.306 1.00 77.19 201 ASN A N 1
ATOM 1609 C CA . ASN A 1 201 ? -20.330 -0.468 -4.195 1.00 77.19 201 ASN A CA 1
ATOM 1610 C C . ASN A 1 201 ? -21.719 -0.850 -4.746 1.00 77.19 201 ASN A C 1
ATOM 1612 O O . ASN A 1 201 ? -22.717 -0.205 -4.438 1.00 77.19 201 ASN A O 1
ATOM 1616 N N . GLY A 1 202 ? -21.790 -1.868 -5.610 1.00 77.88 202 GLY A N 1
ATOM 1617 C CA . GLY A 1 202 ? -23.030 -2.350 -6.211 1.00 77.88 202 GLY A CA 1
ATOM 1618 C C . GLY A 1 202 ? -23.621 -3.546 -5.470 1.00 77.88 202 GLY A C 1
ATOM 1619 O O . GLY A 1 202 ? -22.975 -4.192 -4.651 1.00 77.88 202 GLY A O 1
ATOM 1620 N N . ARG A 1 203 ? -24.871 -3.879 -5.800 1.00 82.00 203 ARG A N 1
ATOM 1621 C CA . ARG A 1 203 ? -25.495 -5.121 -5.330 1.00 82.00 203 ARG A CA 1
ATOM 1622 C C . ARG A 1 203 ? -24.948 -6.317 -6.093 1.00 82.00 203 ARG A C 1
ATOM 1624 O O . ARG A 1 203 ? -24.836 -6.278 -7.318 1.00 82.00 203 ARG A O 1
ATOM 1631 N N . ILE A 1 204 ? -24.716 -7.406 -5.371 1.00 82.06 204 ILE A N 1
ATOM 1632 C CA . ILE A 1 204 ? -24.209 -8.655 -5.939 1.00 82.06 204 ILE A CA 1
ATOM 1633 C C . ILE A 1 204 ? -25.367 -9.637 -6.145 1.00 82.06 204 ILE A C 1
ATOM 1635 O O . ILE A 1 204 ? -26.207 -9.843 -5.264 1.00 82.06 204 ILE A O 1
ATOM 1639 N N . VAL A 1 205 ? -25.426 -10.244 -7.333 1.00 79.06 205 VAL A N 1
ATOM 1640 C CA . VAL A 1 205 ? -26.425 -11.268 -7.670 1.00 79.06 205 VAL A CA 1
ATOM 1641 C C . VAL A 1 205 ? -26.041 -12.578 -6.986 1.00 79.06 205 VAL A C 1
ATOM 1643 O O . VAL A 1 205 ? -24.991 -13.145 -7.271 1.00 79.06 205 VAL A O 1
ATOM 1646 N N . ARG A 1 206 ? -26.901 -13.065 -6.089 1.00 79.06 206 ARG A N 1
ATOM 1647 C CA . ARG A 1 206 ? -26.589 -14.210 -5.215 1.00 79.06 206 ARG A CA 1
ATOM 1648 C C . ARG A 1 206 ? -26.760 -15.569 -5.878 1.00 79.06 206 ARG A C 1
ATOM 1650 O O . ARG A 1 206 ? -26.104 -16.520 -5.476 1.00 79.06 206 ARG A O 1
ATOM 1657 N N . ASP A 1 207 ? -27.595 -15.635 -6.911 1.00 73.25 207 ASP A N 1
ATOM 1658 C CA . ASP A 1 207 ? -27.944 -16.884 -7.597 1.00 73.25 207 ASP A CA 1
ATOM 1659 C C . ASP A 1 207 ? -26.742 -17.546 -8.297 1.00 73.25 207 ASP A C 1
ATOM 1661 O O . ASP A 1 207 ? -26.778 -18.739 -8.578 1.00 73.25 207 ASP A O 1
ATOM 1665 N N . ASN A 1 208 ? -25.670 -16.782 -8.550 1.00 71.25 208 ASN A N 1
ATOM 1666 C CA . ASN A 1 208 ? -24.467 -17.233 -9.254 1.00 71.25 208 ASN A CA 1
ATOM 1667 C C . ASN A 1 208 ? -23.199 -17.189 -8.381 1.00 71.25 208 ASN A C 1
ATOM 1669 O O . ASN A 1 208 ? -22.092 -17.141 -8.919 1.00 71.25 208 ASN A O 1
ATOM 1673 N N . LEU A 1 209 ? -23.330 -17.149 -7.051 1.00 75.12 209 LEU A N 1
ATOM 1674 C CA . LEU A 1 209 ? -22.156 -17.153 -6.176 1.00 75.12 209 LEU A CA 1
ATOM 1675 C C . LEU A 1 209 ? -21.469 -18.529 -6.179 1.00 75.12 209 LEU A C 1
ATOM 1677 O O . LEU A 1 209 ? -22.162 -19.550 -6.151 1.00 75.12 209 LEU A O 1
ATOM 1681 N N . PRO A 1 210 ? -20.123 -18.580 -6.199 1.00 73.69 210 PRO A N 1
ATOM 1682 C CA . PRO A 1 210 ? -19.393 -19.833 -6.066 1.00 73.69 210 PRO A CA 1
ATOM 1683 C C . PRO A 1 210 ? -19.730 -20.551 -4.754 1.00 73.69 210 PRO A C 1
ATOM 1685 O O . PRO A 1 210 ? -20.025 -19.923 -3.735 1.00 73.69 210 PRO A O 1
ATOM 1688 N N . GLU A 1 211 ? -19.648 -21.881 -4.765 1.00 69.81 211 GLU A N 1
ATOM 1689 C CA . GLU A 1 211 ? -19.872 -22.684 -3.564 1.00 69.81 211 GLU A CA 1
ATOM 1690 C C . GLU A 1 211 ? 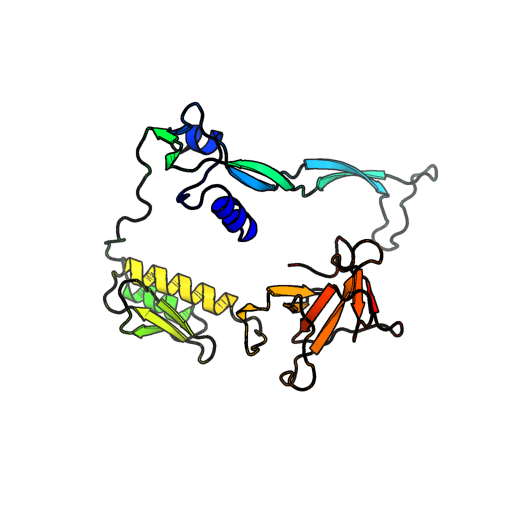-18.863 -22.304 -2.464 1.00 69.81 211 GLU A C 1
ATOM 1692 O O . GLU A 1 211 ? -17.659 -22.215 -2.707 1.00 69.81 211 GLU A O 1
ATOM 1697 N N . GLY A 1 212 ? -19.364 -22.051 -1.250 1.00 76.81 212 GLY A N 1
ATOM 1698 C CA . GLY A 1 212 ? -18.549 -21.588 -0.122 1.00 76.81 212 GLY A CA 1
ATOM 1699 C C . GLY A 1 212 ? -18.301 -20.075 -0.073 1.00 76.81 212 GLY A C 1
ATOM 1700 O O . GLY A 1 212 ? -17.514 -19.631 0.761 1.00 76.81 212 GLY A O 1
ATOM 1701 N N . VAL A 1 213 ? -18.963 -19.285 -0.926 1.00 83.19 213 VAL A N 1
ATOM 1702 C CA . VAL A 1 213 ? -18.949 -17.815 -0.870 1.00 83.19 213 VAL A CA 1
ATOM 1703 C C . VAL A 1 213 ? -20.258 -17.301 -0.278 1.00 83.19 213 VAL A C 1
ATOM 1705 O O . VAL A 1 213 ? -21.346 -17.622 -0.755 1.00 83.19 213 VAL A O 1
ATOM 1708 N N . TYR A 1 214 ? -20.150 -16.465 0.748 1.00 86.38 214 TYR A N 1
ATOM 1709 C CA . TYR A 1 214 ? -21.280 -15.871 1.461 1.00 86.38 214 TYR A CA 1
ATOM 1710 C C . TYR A 1 214 ? -21.389 -14.392 1.117 1.00 86.38 214 TYR A C 1
ATOM 1712 O O . TYR A 1 214 ? -20.373 -13.706 1.068 1.00 86.38 214 TYR A O 1
ATOM 1720 N N . CYS A 1 215 ? -22.608 -13.897 0.892 1.00 88.94 215 CYS A N 1
ATOM 1721 C CA . CYS A 1 215 ? -22.860 -12.506 0.521 1.00 88.94 215 CYS A CA 1
ATOM 1722 C C . CYS A 1 215 ? -23.726 -11.792 1.551 1.00 88.94 215 CYS A C 1
ATOM 1724 O O . CYS A 1 215 ? -24.826 -12.252 1.864 1.00 88.94 215 CYS A O 1
ATOM 1726 N N . TYR A 1 216 ? -23.240 -10.639 1.994 1.00 91.12 216 TYR A N 1
ATOM 1727 C CA . TYR A 1 216 ? -23.896 -9.754 2.945 1.00 91.12 216 TYR A CA 1
ATOM 1728 C C . TYR A 1 216 ? -24.010 -8.349 2.358 1.00 91.12 216 TYR A C 1
ATOM 1730 O O . TYR A 1 216 ? -23.213 -7.958 1.505 1.00 91.12 216 TYR A O 1
ATOM 1738 N N . ASP A 1 217 ? -25.001 -7.587 2.804 1.00 91.50 217 ASP A N 1
ATOM 1739 C CA . ASP A 1 217 ? -25.175 -6.194 2.402 1.00 91.50 217 ASP A CA 1
ATOM 1740 C C . ASP A 1 217 ? -24.794 -5.270 3.563 1.00 91.50 217 ASP A C 1
ATOM 1742 O O . ASP A 1 217 ? -25.119 -5.536 4.721 1.00 91.50 217 ASP A O 1
ATOM 1746 N N . LEU A 1 218 ? -24.132 -4.164 3.235 1.00 89.38 218 LEU A N 1
ATOM 1747 C CA . LEU A 1 218 ? -23.878 -3.061 4.147 1.00 89.38 218 LEU A CA 1
ATOM 1748 C C . LEU A 1 218 ? -25.035 -2.075 4.083 1.00 89.38 218 LEU A C 1
ATOM 1750 O O . LEU A 1 218 ? -25.441 -1.638 2.998 1.00 89.38 218 LEU A O 1
ATOM 1754 N N . ARG A 1 219 ? -25.548 -1.703 5.249 1.00 87.56 219 ARG A N 1
ATOM 1755 C CA . ARG A 1 219 ? -26.540 -0.648 5.393 1.00 87.56 219 ARG A CA 1
ATOM 1756 C C . ARG A 1 219 ? -25.855 0.650 5.776 1.00 87.56 219 ARG A C 1
ATOM 1758 O O . ARG A 1 219 ? -25.077 0.669 6.723 1.00 87.56 219 ARG A O 1
ATOM 1765 N N . GLY A 1 220 ? -26.165 1.709 5.045 1.00 83.31 220 GLY A N 1
ATOM 1766 C CA . GLY A 1 220 ? -25.758 3.071 5.337 1.00 83.31 220 GLY A CA 1
ATOM 1767 C C . GLY A 1 220 ? -26.578 3.694 6.463 1.00 83.31 220 GLY A C 1
ATOM 1768 O O . GLY A 1 220 ? -27.694 3.244 6.750 1.00 83.31 220 GLY A O 1
ATOM 1769 N N . SER A 1 221 ? -26.041 4.738 7.088 1.00 82.88 221 SER A N 1
ATOM 1770 C CA . SER A 1 221 ? -26.789 5.527 8.065 1.00 82.88 221 SER A CA 1
ATOM 1771 C C . SER A 1 221 ? -27.969 6.256 7.401 1.00 82.88 221 SER A C 1
ATOM 1773 O O . SER A 1 221 ? -28.043 6.399 6.178 1.00 82.88 221 SER A O 1
ATOM 1775 N N . ASP A 1 222 ? -28.938 6.697 8.207 1.00 78.62 222 ASP A N 1
ATOM 1776 C CA . ASP A 1 222 ? -30.069 7.485 7.696 1.00 78.62 222 ASP A CA 1
ATOM 1777 C C . ASP A 1 222 ? -29.643 8.911 7.286 1.00 78.62 222 ASP A C 1
ATOM 1779 O O . ASP A 1 222 ? -30.303 9.529 6.448 1.00 78.62 222 ASP A O 1
ATOM 1783 N N . ASP A 1 223 ? -28.540 9.413 7.853 1.00 74.12 223 ASP A N 1
ATOM 1784 C CA . ASP A 1 223 ? -27.983 10.741 7.577 1.00 74.12 223 ASP A CA 1
ATOM 1785 C C . ASP A 1 223 ? -27.020 10.732 6.372 1.00 74.12 223 ASP A C 1
ATOM 1787 O O . ASP A 1 223 ? -27.020 11.673 5.574 1.00 74.12 223 ASP A O 1
ATOM 1791 N N . ASP A 1 224 ? -26.244 9.655 6.206 1.00 72.12 224 ASP A N 1
ATOM 1792 C CA . ASP A 1 224 ? -25.370 9.386 5.062 1.00 72.12 224 ASP A CA 1
ATOM 1793 C C . ASP A 1 224 ? -25.507 7.917 4.602 1.00 72.12 224 ASP A C 1
ATOM 1795 O O . ASP A 1 224 ? -24.881 7.009 5.160 1.00 72.12 224 ASP A O 1
ATOM 1799 N N . PRO A 1 225 ? -26.281 7.658 3.531 1.00 69.75 225 PRO A N 1
ATOM 1800 C CA . PRO A 1 225 ? -26.444 6.317 2.973 1.00 69.75 225 PRO A CA 1
ATOM 1801 C C . PRO A 1 225 ? -25.138 5.671 2.483 1.00 69.75 225 PRO A C 1
ATOM 1803 O O . PRO A 1 225 ? -25.128 4.467 2.227 1.00 69.75 225 PRO A O 1
ATOM 1806 N N . GLY A 1 226 ? -24.068 6.452 2.302 1.00 67.50 226 GLY A N 1
ATOM 1807 C CA . GLY A 1 226 ? -22.741 5.971 1.924 1.00 67.50 226 GLY A CA 1
ATOM 1808 C C . GLY A 1 226 ? -21.862 5.550 3.103 1.00 67.50 226 GLY A C 1
ATOM 1809 O O . GLY A 1 226 ? -20.804 4.975 2.861 1.00 67.50 226 GLY A O 1
ATOM 1810 N N . GLU A 1 227 ? -22.276 5.806 4.347 1.00 77.56 227 GLU A N 1
ATOM 1811 C CA . GLU A 1 227 ? -21.536 5.466 5.567 1.00 77.56 227 GLU A CA 1
ATOM 1812 C C . GLU A 1 227 ? -22.073 4.161 6.182 1.00 77.56 227 GLU A C 1
ATOM 1814 O O . GLU A 1 227 ? -23.149 4.175 6.786 1.00 77.56 227 GLU A O 1
ATOM 1819 N N . PRO A 1 228 ? -21.372 3.017 6.047 1.00 84.19 228 PRO A N 1
ATOM 1820 C CA . PRO A 1 228 ? -21.851 1.733 6.551 1.00 84.19 228 PRO A CA 1
ATOM 1821 C C . PRO A 1 228 ? -21.974 1.710 8.082 1.00 84.19 228 PRO A C 1
ATOM 1823 O O . PRO A 1 228 ? -20.982 1.874 8.785 1.00 84.19 228 PRO A O 1
ATOM 1826 N N . VAL A 1 229 ? -23.168 1.412 8.599 1.00 86.50 229 VAL A N 1
ATOM 1827 C CA . VAL A 1 229 ? -23.457 1.297 10.043 1.00 86.50 229 VAL A CA 1
ATOM 1828 C C . VAL A 1 229 ? -23.799 -0.120 10.487 1.00 86.50 229 VAL A C 1
ATOM 1830 O O . VAL A 1 229 ? -23.655 -0.450 11.663 1.00 86.50 229 VAL A O 1
ATOM 1833 N N . SER A 1 230 ? -24.254 -0.981 9.576 1.00 88.75 230 SER A N 1
ATOM 1834 C CA . SER A 1 230 ? -24.522 -2.386 9.884 1.00 88.75 230 SER A CA 1
ATOM 1835 C C . SER A 1 230 ? -24.288 -3.305 8.690 1.00 88.75 230 SER A C 1
ATOM 1837 O O . SER A 1 230 ? -24.364 -2.902 7.529 1.00 88.75 230 SER A O 1
ATOM 1839 N N . VAL A 1 231 ? -24.005 -4.565 9.000 1.00 91.31 231 VAL A N 1
ATOM 1840 C CA . VAL A 1 231 ? -23.977 -5.698 8.074 1.00 91.31 231 VAL A CA 1
ATOM 1841 C C . VAL A 1 231 ? -25.244 -6.510 8.282 1.00 91.31 231 VAL A C 1
ATOM 1843 O O . VAL A 1 231 ? -25.540 -6.910 9.408 1.00 91.31 231 VAL A O 1
ATOM 1846 N N . GLU A 1 232 ? -25.961 -6.806 7.206 1.00 91.75 232 GLU A N 1
ATOM 1847 C CA . GLU A 1 232 ? -27.176 -7.625 7.236 1.00 91.75 232 GLU A CA 1
ATOM 1848 C C . GLU A 1 232 ? -27.115 -8.711 6.159 1.00 91.75 232 GLU A C 1
ATOM 1850 O O . GLU A 1 232 ? -26.375 -8.597 5.176 1.00 91.75 232 GLU A O 1
ATOM 1855 N N . GLU A 1 233 ? -27.945 -9.753 6.285 1.00 87.75 233 GLU A N 1
ATOM 1856 C CA . GLU A 1 233 ? -28.082 -10.709 5.185 1.00 87.75 233 GLU A CA 1
ATOM 1857 C C . GLU A 1 233 ? -28.524 -10.006 3.915 1.00 87.75 233 GLU A C 1
ATOM 1859 O O . GLU A 1 233 ? -27.991 -10.326 2.868 1.00 87.75 233 GLU A O 1
ATOM 1864 N N . LYS A 1 234 ? -29.479 -9.071 3.961 1.00 87.88 234 LYS A N 1
ATOM 1865 C CA . LYS A 1 234 ? -29.958 -8.344 2.779 1.00 87.88 234 LYS A CA 1
ATOM 1866 C C . LYS A 1 234 ? -30.578 -7.010 3.170 1.00 87.88 234 LYS A C 1
ATOM 1868 O O . LYS A 1 234 ? -31.601 -6.979 3.845 1.00 87.88 234 LYS A O 1
ATOM 1873 N N . VAL A 1 235 ? -30.038 -5.920 2.638 1.00 87.00 235 VAL A N 1
ATOM 1874 C CA . VAL A 1 235 ? -30.501 -4.561 2.945 1.00 87.00 235 VAL A CA 1
ATOM 1875 C C . VAL A 1 235 ? -31.439 -4.086 1.842 1.00 87.00 235 VAL A C 1
ATOM 1877 O O . VAL A 1 235 ? -31.063 -4.060 0.667 1.00 87.00 235 VAL A O 1
ATOM 1880 N N . GLN A 1 236 ? -32.669 -3.693 2.182 1.00 82.12 236 GLN A N 1
ATOM 1881 C CA . GLN A 1 236 ? -33.621 -3.155 1.195 1.00 82.12 236 GLN A CA 1
ATOM 1882 C C . GLN A 1 236 ? -33.512 -1.637 1.008 1.00 82.12 236 GLN A C 1
ATOM 1884 O O . GLN A 1 236 ? -33.643 -1.159 -0.118 1.00 82.12 236 GLN A O 1
ATOM 1889 N N . VAL A 1 237 ? -33.250 -0.895 2.085 1.00 77.88 237 VAL A N 1
ATOM 1890 C CA . VAL A 1 237 ? -33.229 0.576 2.122 1.00 77.88 237 VAL A CA 1
ATOM 1891 C C . VAL A 1 237 ? -31.894 1.036 2.704 1.00 77.88 237 VAL A C 1
ATOM 1893 O O . VAL A 1 237 ? -31.393 0.386 3.615 1.00 77.88 237 VAL A O 1
ATOM 1896 N N . ASN A 1 238 ? -31.335 2.130 2.177 1.00 82.19 238 ASN A N 1
ATOM 1897 C CA . ASN A 1 238 ? -30.007 2.653 2.534 1.00 82.19 238 ASN A CA 1
ATOM 1898 C C . ASN A 1 238 ? -28.899 1.615 2.303 1.00 82.19 238 ASN A C 1
ATOM 1900 O O . ASN A 1 238 ? -28.156 1.266 3.205 1.00 82.19 238 ASN A O 1
ATOM 1904 N N . HIS A 1 239 ? -28.823 1.057 1.093 1.00 84.25 239 HIS A N 1
ATOM 1905 C CA . HIS A 1 239 ? -27.745 0.134 0.722 1.00 84.25 239 HIS A CA 1
ATOM 1906 C C . HIS A 1 239 ? -26.455 0.921 0.469 1.00 84.25 239 HIS A C 1
ATOM 1908 O O . HIS A 1 239 ? -26.436 1.778 -0.412 1.00 84.25 239 HIS A O 1
ATOM 1914 N N . ALA A 1 240 ? -25.414 0.616 1.243 1.00 82.62 240 ALA A N 1
ATOM 1915 C CA . ALA A 1 240 ? -24.092 1.235 1.143 1.00 82.62 240 ALA A CA 1
ATOM 1916 C C . ALA A 1 240 ? -23.110 0.394 0.306 1.00 82.62 240 ALA A C 1
ATOM 1918 O O . ALA A 1 240 ? -22.150 0.919 -0.250 1.00 82.62 240 ALA A O 1
ATOM 1919 N N . GLY A 1 241 ? -23.346 -0.916 0.199 1.00 86.69 241 GLY A N 1
ATOM 1920 C CA . GLY A 1 241 ? -22.520 -1.826 -0.592 1.00 86.69 241 GLY A CA 1
ATOM 1921 C C . GLY A 1 241 ? -22.789 -3.289 -0.264 1.00 86.69 241 GLY A C 1
ATOM 1922 O O . GLY A 1 241 ? -23.652 -3.610 0.553 1.00 86.69 241 GLY A O 1
ATOM 1923 N N . SER A 1 242 ? -22.079 -4.198 -0.916 1.00 88.69 242 SER A N 1
ATOM 1924 C CA . SER A 1 242 ? -22.186 -5.638 -0.675 1.00 88.69 242 SER A CA 1
ATOM 1925 C C . SER A 1 242 ? -20.805 -6.239 -0.435 1.00 88.69 242 SER A C 1
ATOM 1927 O O . SER A 1 242 ? -19.824 -5.828 -1.049 1.00 88.69 242 SER A O 1
ATOM 1929 N N . VAL A 1 243 ? -20.739 -7.220 0.460 1.00 89.00 243 VAL A N 1
ATOM 1930 C CA . VAL A 1 243 ? -19.512 -7.899 0.882 1.00 89.00 243 VAL A CA 1
ATOM 1931 C C . VAL A 1 243 ? -19.618 -9.388 0.604 1.00 89.00 243 VAL A C 1
ATOM 1933 O O . VAL A 1 243 ? -20.669 -9.995 0.815 1.00 89.00 243 VAL A O 1
ATOM 1936 N N . LEU A 1 244 ? -18.515 -9.980 0.160 1.00 88.06 244 LEU A N 1
ATOM 1937 C CA . LEU A 1 244 ? -18.355 -11.409 -0.037 1.00 88.06 244 LEU A CA 1
ATOM 1938 C C . LEU A 1 244 ? -17.290 -11.965 0.892 1.00 88.06 244 LEU A C 1
ATOM 1940 O O . LEU A 1 244 ? -16.191 -11.425 0.962 1.00 88.06 244 LEU A O 1
ATOM 1944 N N . LEU A 1 245 ? -17.608 -13.068 1.562 1.00 85.62 245 LEU A N 1
ATOM 1945 C CA . LEU A 1 245 ? -16.718 -13.759 2.488 1.00 85.62 245 LEU A CA 1
ATOM 1946 C C . LEU A 1 245 ? -16.555 -15.228 2.095 1.00 85.62 245 LEU A C 1
ATOM 1948 O O . LEU A 1 245 ? -17.463 -15.839 1.534 1.00 85.62 245 LEU A O 1
ATOM 1952 N N . THR A 1 246 ? -15.401 -15.803 2.433 1.00 81.62 246 THR A N 1
ATOM 1953 C CA . THR A 1 246 ? -15.141 -17.256 2.317 1.00 81.62 246 THR A CA 1
ATOM 1954 C C . THR A 1 246 ? -15.619 -18.048 3.534 1.00 81.62 246 THR A C 1
ATOM 1956 O O . THR A 1 246 ? -15.604 -19.279 3.527 1.00 81.62 246 THR A O 1
ATOM 1959 N N . GLU A 1 247 ? -16.044 -17.346 4.584 1.00 82.19 247 GLU A N 1
ATOM 1960 C CA . GLU A 1 247 ? -16.546 -17.903 5.834 1.00 82.19 247 GLU A CA 1
ATOM 1961 C C . GLU A 1 247 ? -17.839 -17.175 6.227 1.00 82.19 247 GLU A C 1
ATOM 1963 O O . GLU A 1 247 ? -17.916 -15.953 6.070 1.00 82.19 247 GLU A O 1
ATOM 1968 N N . PRO A 1 248 ? -18.861 -17.884 6.736 1.00 86.00 248 PRO A N 1
ATOM 1969 C CA . PRO A 1 248 ? -20.122 -17.255 7.106 1.00 86.00 248 PRO A CA 1
ATOM 1970 C C . PRO A 1 248 ? -19.942 -16.338 8.322 1.00 86.00 248 PRO A C 1
ATOM 1972 O O . PRO A 1 248 ? -19.133 -16.610 9.214 1.00 86.00 248 PRO A O 1
ATOM 1975 N N . LEU A 1 249 ? -20.722 -15.260 8.382 1.00 85.94 249 LEU A N 1
ATOM 1976 C CA . LEU A 1 249 ? -20.904 -14.460 9.592 1.00 85.94 249 LEU A CA 1
ATOM 1977 C C . LEU A 1 249 ? -21.959 -15.097 10.494 1.00 85.94 249 LEU A C 1
ATOM 1979 O O . LEU A 1 249 ? -23.014 -15.525 10.028 1.00 85.94 249 LEU A O 1
ATOM 1983 N N . GLU A 1 250 ? -21.679 -15.112 11.794 1.00 84.56 250 GLU A N 1
ATOM 1984 C CA . GLU A 1 250 ? -22.651 -15.497 12.812 1.00 84.56 250 GLU A CA 1
ATOM 1985 C C . GLU A 1 250 ? -23.531 -14.287 13.126 1.00 84.56 250 GLU A C 1
ATOM 1987 O O . GLU A 1 250 ? -23.193 -13.444 13.957 1.00 84.56 250 GLU A O 1
ATOM 1992 N N . LEU A 1 251 ? -24.643 -14.160 12.401 1.00 82.56 251 LEU A N 1
ATOM 1993 C CA . LEU A 1 251 ? -25.603 -13.091 12.647 1.00 82.56 251 LEU A CA 1
ATOM 1994 C C . LEU A 1 251 ? -26.487 -13.439 13.863 1.00 82.56 251 LEU A C 1
ATOM 1996 O O . LEU A 1 251 ? -26.981 -14.567 13.954 1.00 82.56 251 LEU A O 1
ATOM 2000 N N . PRO A 1 252 ? -26.718 -12.493 14.792 1.00 81.31 252 PRO A N 1
ATOM 2001 C CA . PRO A 1 252 ? -27.655 -12.674 15.902 1.00 81.31 252 PRO A CA 1
ATOM 2002 C C . PRO A 1 252 ? -29.107 -12.786 15.403 1.00 81.31 252 PRO A C 1
ATOM 2004 O O . PRO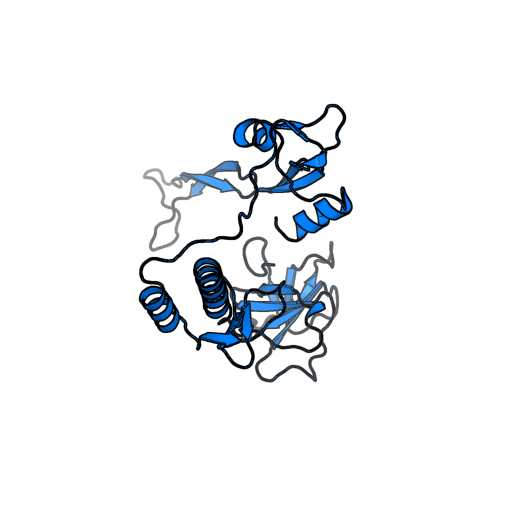 A 1 252 ? -29.406 -12.425 14.267 1.00 81.31 252 PRO A O 1
ATOM 2007 N N . GLU A 1 253 ? -30.046 -13.212 16.263 1.00 78.75 253 GLU A N 1
ATOM 2008 C CA . GLU A 1 253 ? -31.483 -13.323 15.914 1.00 78.75 253 GLU A CA 1
ATOM 2009 C C . GLU A 1 253 ? -32.098 -12.009 15.395 1.00 78.75 253 GLU A C 1
ATOM 2011 O O . GLU A 1 253 ? -33.113 -12.023 14.701 1.00 78.75 253 GLU A O 1
ATOM 2016 N N . THR A 1 254 ? -31.476 -10.867 15.704 1.00 76.31 254 THR A N 1
ATOM 2017 C CA . THR A 1 254 ? -31.857 -9.547 15.187 1.00 76.31 254 THR A CA 1
ATOM 2018 C C . THR A 1 254 ? -31.584 -9.378 13.688 1.00 76.31 254 THR A C 1
ATOM 2020 O O . THR A 1 254 ? -32.142 -8.467 13.084 1.00 76.31 254 THR A O 1
ATOM 2023 N N . GLY A 1 255 ? -30.768 -10.243 13.074 1.00 81.44 255 GLY A N 1
ATOM 2024 C CA . GLY A 1 255 ? -30.513 -10.294 11.628 1.00 81.44 255 GLY A CA 1
ATOM 2025 C C . GLY A 1 255 ? -29.436 -9.335 11.112 1.00 81.44 255 GLY A C 1
ATOM 2026 O O . GLY A 1 255 ? -29.200 -9.286 9.905 1.00 81.44 255 GLY A O 1
ATOM 2027 N N . TYR A 1 256 ? -28.776 -8.588 12.003 1.00 83.94 256 TYR A N 1
ATOM 2028 C CA . TYR A 1 256 ? -27.733 -7.625 11.651 1.00 83.94 256 TYR A CA 1
ATOM 2029 C C . TYR A 1 256 ? -26.625 -7.538 12.706 1.00 83.94 256 TYR A C 1
ATOM 2031 O O . TYR A 1 256 ? -26.864 -7.766 13.894 1.00 83.94 256 TYR A O 1
ATOM 2039 N N . LEU A 1 257 ? -25.425 -7.159 12.266 1.00 86.94 257 LEU A N 1
ATOM 2040 C CA . LEU A 1 257 ? -24.284 -6.796 13.109 1.00 86.94 257 LEU A CA 1
ATOM 2041 C C . LEU A 1 257 ? -23.965 -5.313 12.923 1.00 86.94 257 LEU A C 1
ATOM 2043 O O . LEU A 1 257 ? -23.908 -4.833 11.794 1.00 86.94 257 LEU A O 1
ATOM 2047 N N . MET A 1 258 ? -23.761 -4.587 14.019 1.00 85.00 258 MET A N 1
ATOM 2048 C CA . MET A 1 258 ? -23.391 -3.170 13.965 1.00 85.00 258 MET A CA 1
ATOM 2049 C C . MET A 1 258 ? -21.909 -3.022 13.626 1.00 85.00 258 MET A C 1
ATOM 2051 O O . MET A 1 258 ? -21.074 -3.746 14.168 1.00 85.00 258 MET A O 1
ATOM 2055 N N . LEU A 1 259 ? -21.602 -2.068 12.754 1.00 83.88 259 LEU A N 1
ATOM 2056 C CA . LEU A 1 259 ? -20.248 -1.608 12.483 1.00 83.88 259 LEU A CA 1
ATOM 2057 C C . LEU A 1 259 ? -19.947 -0.445 13.428 1.00 83.88 259 LEU A C 1
ATOM 2059 O O . LEU A 1 259 ? -20.772 0.451 13.603 1.00 83.88 259 LEU A O 1
ATOM 2063 N N . THR A 1 260 ? -18.784 -0.476 14.064 1.00 74.69 260 THR A N 1
ATOM 2064 C CA . THR A 1 260 ? -18.303 0.607 14.928 1.00 74.69 260 THR A CA 1
ATOM 2065 C C . THR A 1 260 ? -17.059 1.241 14.314 1.00 74.69 260 THR A C 1
ATOM 2067 O O . THR A 1 260 ? -16.401 0.624 13.481 1.00 74.69 260 THR A O 1
ATOM 2070 N N . GLU A 1 261 ? -16.719 2.466 14.727 1.00 56.06 261 GLU A N 1
ATOM 2071 C CA . GLU A 1 261 ? -15.536 3.184 14.219 1.00 56.06 261 GLU A CA 1
ATOM 2072 C C . GLU A 1 261 ? -14.210 2.435 14.467 1.00 56.06 261 GLU A C 1
ATOM 2074 O O . GLU A 1 261 ? -13.234 2.678 13.760 1.00 56.06 261 GLU A O 1
ATOM 2079 N N . GLU A 1 262 ? -14.166 1.535 15.456 1.00 54.22 262 GLU A N 1
ATOM 2080 C CA . GLU A 1 262 ? -12.965 0.778 15.838 1.00 54.22 262 GLU A CA 1
ATOM 2081 C C . GLU A 1 262 ? -13.027 -0.710 15.445 1.00 54.22 262 GLU A C 1
ATOM 2083 O O . GLU A 1 262 ? -11.984 -1.346 15.302 1.00 54.22 262 GLU A O 1
ATOM 2088 N N . GLU A 1 263 ? -14.222 -1.271 15.226 1.00 59.38 263 GLU A N 1
ATOM 2089 C CA . GLU A 1 263 ? -14.417 -2.695 14.936 1.00 59.38 263 GLU A CA 1
ATOM 2090 C C . GLU A 1 263 ? -15.556 -2.919 13.933 1.00 59.38 263 GLU A C 1
ATOM 2092 O O . GLU A 1 263 ? -16.678 -2.435 14.112 1.00 59.38 263 GLU A O 1
ATOM 2097 N N . GLY A 1 264 ? -15.295 -3.725 12.901 1.00 62.97 264 GLY A N 1
ATOM 2098 C CA . GLY A 1 264 ? -16.348 -4.285 12.058 1.00 62.97 264 GLY A CA 1
ATOM 2099 C C . GLY A 1 264 ? -16.017 -4.314 10.577 1.00 62.97 264 GLY A C 1
ATOM 2100 O O . GLY A 1 264 ? -16.198 -5.363 9.978 1.00 62.97 264 GLY A O 1
ATOM 2101 N N . LEU A 1 265 ? -15.513 -3.223 9.993 1.00 74.50 265 LEU A N 1
ATOM 2102 C CA . LEU A 1 265 ? -15.230 -3.117 8.556 1.00 74.50 265 LEU A CA 1
ATOM 2103 C C . LEU A 1 265 ? -13.975 -2.276 8.303 1.00 74.50 265 LEU A C 1
ATOM 2105 O O . LEU A 1 265 ? -13.956 -1.085 8.598 1.00 74.50 265 LEU A O 1
ATOM 2109 N N . ASN A 1 266 ? -12.962 -2.886 7.695 1.00 72.25 266 ASN A N 1
ATOM 2110 C CA . ASN A 1 266 ? -11.700 -2.251 7.328 1.00 72.25 266 ASN A CA 1
ATOM 2111 C C . ASN A 1 266 ? -11.463 -2.377 5.818 1.00 72.25 266 ASN A C 1
ATOM 2113 O O . ASN A 1 266 ? -11.707 -3.437 5.242 1.00 72.25 266 ASN A O 1
ATOM 2117 N N . PHE A 1 267 ? -10.977 -1.302 5.196 1.00 65.62 267 PHE A N 1
ATOM 2118 C CA . PHE A 1 267 ? -10.655 -1.210 3.766 1.00 65.62 267 PHE A CA 1
ATOM 2119 C C . PHE A 1 267 ? -9.149 -1.209 3.493 1.00 65.62 267 PHE A C 1
ATOM 2121 O O . PHE A 1 267 ? -8.377 -0.828 4.405 1.00 65.62 267 PHE A O 1
#

InterPro domains:
  IPR013610 ArdC, N-terminal ssDNA binding domain [PF08401] (1-90)
  IPR040809 Large polyvalent protein associated domain 28 [PF18843] (183-267)

Organism: NCBI:txid154046